Protein AF-A0A152A8V1-F1 (afdb_monomer)

Nearest PDB structures (foldseek):
  6ppu-assembly1_A  TM=5.803E-01  e=9.071E-04  Mycolicibacterium smegmatis
  6dkn-assembly2_B  TM=4.277E-01  e=5.602E-02  Arabidopsis thaliana
  6wxx-assembly2_C  TM=2.988E-01  e=3.520E-02  Treponema succinifaciens DSM 2489
  5btb-assembly2_A  TM=2.887E-01  e=3.520E-02  Eremothecium gossypii ATCC 10895
  7txj-assembly1_A-1  TM=3.340E-01  e=3.265E+00  Betalipothrixvirus pozzuoliense

Radius of gyration: 29.84 Å; Cα contacts (8 Å, |Δi|>4): 358; chains: 1; bounding box: 84×69×64 Å

InterPro domains:
  IPR011335 Restriction endonuclease type II-like [SSF52980] (81-222)
  IPR011604 PD-(D/E)XK endonuclease-like domain superfamily [G3DSA:3.90.320.10] (32-265)
  IPR038726 PD-(D/E)XK endonuclease-like domain, AddAB-type [PF12705] (94-248)

pLDDT: mean 84.77, std 17.17, range [31.23, 98.69]

Mean predicted aligned error: 11.31 Å

Foldseek 3Di:
DALVVLLVQCPQKDWDADPNFIWIDRHPDPATAGALVRLCVLDDDVVLVVVLVVQLVVQLVVCVVVDDPDDPDPVVSVVVSNVVSNCRSVVVVVVLVVLVVLLLLLLLLVLVVVDVDDDPDPRQDPVNVVPDDQLSVLSNVQSVVCVVVVQFPHWRDAQRKDADPPLRHIYGQHTWTAHPVRAIEGEDEAADPDDDLSQLLNSLLVQVRSCRSVVGHHPWYKYWYFYSPPHHIDMDINPDSVVSPVVSSVSVVVSVCVVVVVVVVDDDDPPVVVVVVVVVVPPPVPPDPPPDDDPVVVVVVVVVVVVPPPPDDDDDDDD

Organism: Tieghemostelium lacteum (NCBI:txid361077)

Solvent-accessible surface area (backbone atoms only — not comparable to full-atom values): 18475 Å² total; per-residue (Å²): 132,54,65,56,63,57,46,53,79,35,73,53,50,43,84,44,74,59,96,89,38,46,29,34,28,58,59,87,51,86,64,70,19,46,19,54,73,48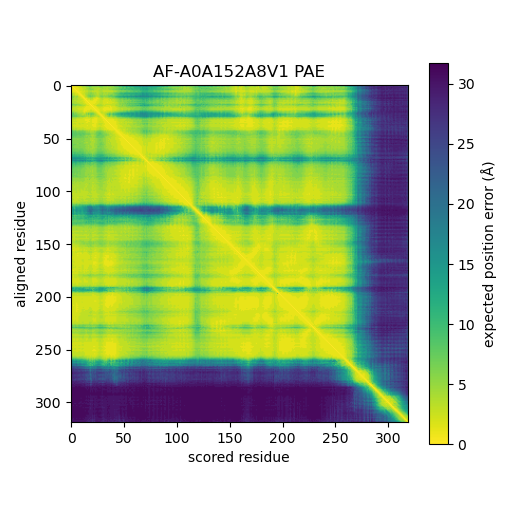,31,57,63,72,58,85,58,71,68,56,55,54,50,40,53,52,45,22,56,48,44,44,50,53,52,58,76,65,52,68,95,74,67,97,52,61,67,65,50,50,53,49,47,53,56,53,16,70,47,43,40,57,53,54,52,50,52,54,47,52,52,40,55,53,37,52,57,51,51,53,47,52,54,35,77,76,41,98,57,81,72,93,57,83,78,82,47,73,67,58,63,69,69,49,56,69,41,40,58,34,33,52,56,27,47,56,57,43,58,77,70,62,62,60,67,42,79,67,44,57,71,40,54,48,71,34,79,89,78,58,32,17,47,62,41,51,30,31,35,26,31,81,89,69,48,31,30,24,38,37,83,37,60,60,95,69,90,57,76,64,55,47,24,49,33,20,46,47,23,54,40,44,25,70,64,60,71,47,74,46,90,37,29,36,45,39,33,32,34,54,84,85,38,44,72,51,75,45,71,53,93,50,49,65,64,29,27,54,55,40,50,51,40,41,55,52,35,50,50,59,73,66,47,58,73,81,69,59,79,82,79,60,61,63,64,52,49,51,50,51,53,58,69,66,35,86,88,66,80,82,76,91,88,77,79,65,69,70,65,61,56,56,58,56,61,55,64,70,66,74,76,79,82,82,85,83,86,86,82,85,134

Sequence (319 aa):
MTIFDKFAKFQNVSRVYINGQRFYKIGDKEELYPSVTTVLQIIDKPQLNTWKRNQMLHEVKEQFLQRPKSIKNEDEWIDKVVKESIQKPQKVMQHAATIGTQAHSVIDQIIIDKTDEIPTLPALTEEELNKMEAPVKIIKNSFDVWLEGSGLEKVELRDTMFCSERYKFAGAIDTLGRKKDGSLVAIDWKTSSSVHTEYLLQVSAYAKAVEEISGEPVPEAWIVKFNKKEGGFDWKQVPNINESFDAFLSALNLWNFYSTKPIDRLVTIDFKGALEKFKMDQNPNNNSFFQSVDKESLDSLKAQKTKSTSSSSISSGKY

Secondary structure (DSSP, 8-state):
--HHHHHGGGTTEEEEEETTEEEEEETT---EEEBHHHHGGGS--HHHHHHHHHHHHHHHHHHHHT--S--S-HHHHHHHHHHHHHHHHHHHHHHHHHHHHHHHHHHHHHHHHTSSPPPSSPPPPHHHHHHS-HHHHHHHHHHHHHHHHS-EEEEEEEEEEEEETTTTEEEEEEEEEEETTS-EEEEEEE--SS--THHHHHHHHHHHHHHHHH-S---EEEEEEE-TTT--EEEEE-S-HHHHHHHHHHHHHHHHHHHT-GGGG-----HHHHHHHHHHHT-TT---S-S---THHHHHHHHHHTTSSS---------

Structure (mmCIF, N/CA/C/O backbone):
data_AF-A0A152A8V1-F1
#
_entry.id   AF-A0A152A8V1-F1
#
loop_
_atom_site.group_PDB
_atom_site.id
_atom_site.type_symbol
_atom_site.label_atom_id
_atom_site.label_alt_id
_atom_site.label_comp_id
_atom_site.label_asym_id
_atom_site.label_entity_id
_atom_site.label_seq_id
_atom_site.pdbx_PDB_ins_code
_atom_site.Cartn_x
_atom_site.Cartn_y
_atom_site.Cartn_z
_atom_site.occupancy
_atom_site.B_iso_or_equiv
_atom_site.auth_seq_id
_atom_site.auth_comp_id
_atom_site.auth_asym_id
_atom_site.auth_atom_id
_atom_site.pdbx_PDB_model_num
ATOM 1 N N . MET A 1 1 ? -9.388 -3.079 28.428 1.00 76.62 1 MET A N 1
ATOM 2 C CA . MET A 1 1 ? -8.682 -3.768 27.333 1.00 76.62 1 MET A CA 1
ATOM 3 C C . MET A 1 1 ? -8.377 -2.722 26.281 1.00 76.62 1 MET A C 1
ATOM 5 O O . MET A 1 1 ? -9.313 -2.097 25.791 1.00 76.62 1 MET A O 1
ATOM 9 N N . THR A 1 2 ? -7.098 -2.459 26.048 1.00 87.38 2 THR A N 1
ATOM 10 C CA . THR A 1 2 ? -6.609 -1.471 25.077 1.00 87.38 2 THR A CA 1
ATOM 11 C C . THR A 1 2 ? -6.848 -1.954 23.639 1.00 87.38 2 THR A C 1
ATOM 13 O O . THR A 1 2 ? -7.190 -3.121 23.425 1.00 87.38 2 THR A O 1
ATOM 16 N N . ILE A 1 3 ? -6.677 -1.082 22.638 1.00 88.62 3 ILE A N 1
ATOM 17 C CA . ILE A 1 3 ? -6.687 -1.504 21.225 1.00 88.62 3 ILE A CA 1
ATOM 18 C C . ILE A 1 3 ? -5.590 -2.544 20.979 1.00 88.62 3 ILE A C 1
ATOM 20 O O . ILE A 1 3 ? -5.858 -3.576 20.367 1.00 88.62 3 ILE A O 1
ATOM 24 N N . PHE A 1 4 ? -4.396 -2.316 21.526 1.00 85.81 4 PHE A N 1
ATOM 25 C CA . PHE A 1 4 ? -3.273 -3.244 21.437 1.00 85.81 4 PHE A CA 1
ATOM 26 C C . PHE A 1 4 ? -3.646 -4.655 21.925 1.00 85.81 4 PHE A C 1
ATOM 28 O O . PHE A 1 4 ? -3.449 -5.631 21.202 1.00 85.81 4 PHE A O 1
ATOM 35 N N . ASP A 1 5 ? -4.297 -4.768 23.089 1.00 87.50 5 ASP A N 1
ATOM 36 C CA . ASP A 1 5 ? -4.738 -6.059 23.639 1.00 87.50 5 ASP A CA 1
ATOM 37 C C . ASP A 1 5 ? -5.709 -6.799 22.700 1.00 87.50 5 ASP A C 1
ATOM 39 O O . ASP A 1 5 ? -5.665 -8.024 22.580 1.00 87.50 5 ASP A O 1
ATOM 43 N N . LYS A 1 6 ? -6.592 -6.067 22.005 1.00 90.25 6 LYS A N 1
ATOM 44 C CA . LYS A 1 6 ? -7.554 -6.653 21.053 1.00 90.25 6 LYS A CA 1
ATOM 45 C C . LYS A 1 6 ? -6.873 -7.166 19.784 1.00 90.25 6 LYS A C 1
ATOM 47 O O . LYS A 1 6 ? -7.364 -8.118 19.174 1.00 90.25 6 LYS A O 1
ATOM 52 N N . PHE A 1 7 ? -5.745 -6.566 19.408 1.00 91.25 7 PHE A N 1
ATOM 53 C CA . PHE A 1 7 ? -4.917 -7.002 18.284 1.00 91.25 7 PHE A CA 1
ATOM 54 C C . PHE A 1 7 ? -3.886 -8.070 18.666 1.00 91.25 7 PHE A C 1
ATOM 56 O O . PHE A 1 7 ? -3.416 -8.782 17.782 1.00 91.25 7 PHE A O 1
ATOM 63 N N . ALA A 1 8 ? -3.598 -8.276 19.955 1.00 85.31 8 ALA A N 1
ATOM 64 C CA . ALA A 1 8 ? -2.646 -9.289 20.418 1.00 85.31 8 ALA A CA 1
ATOM 65 C C . ALA A 1 8 ? -2.993 -10.714 19.942 1.00 85.31 8 ALA A C 1
ATOM 67 O O . ALA A 1 8 ? -2.100 -11.520 19.686 1.00 85.31 8 ALA A O 1
ATOM 68 N N . LYS A 1 9 ? -4.279 -11.019 19.705 1.00 83.56 9 LYS A N 1
ATOM 69 C CA . LYS A 1 9 ? -4.710 -12.301 19.109 1.00 83.56 9 LYS A CA 1
ATOM 70 C C . LYS A 1 9 ? -4.144 -12.557 17.705 1.00 83.56 9 LYS A C 1
ATOM 72 O O . LYS A 1 9 ? -4.145 -13.697 17.247 1.00 83.56 9 LYS A O 1
ATOM 77 N N . PHE A 1 10 ? -3.669 -11.516 17.022 1.00 86.44 10 PHE A N 1
ATOM 78 C CA . PHE A 1 10 ? -3.066 -11.606 15.697 1.00 86.44 10 PHE A CA 1
ATOM 79 C C . PHE A 1 10 ? -1.538 -11.739 15.718 1.00 86.44 10 PHE A C 1
ATOM 81 O O . PHE A 1 10 ? -0.929 -11.797 14.655 1.00 86.44 10 PHE A O 1
ATOM 88 N N . GLN A 1 11 ? -0.906 -11.872 16.890 1.00 77.38 11 GLN A N 1
ATOM 89 C CA . GLN A 1 11 ? 0.535 -12.153 16.983 1.00 77.38 11 GLN A CA 1
ATOM 90 C C . GLN A 1 11 ? 0.927 -13.482 16.314 1.00 77.38 11 GLN A C 1
ATOM 92 O O . GLN A 1 11 ? 2.027 -13.605 15.787 1.00 77.38 11 GLN A O 1
ATOM 97 N N . ASN A 1 12 ? 0.003 -14.449 16.255 1.00 84.69 12 ASN A N 1
ATOM 98 C CA . ASN A 1 12 ? 0.198 -15.739 15.580 1.00 84.69 12 ASN A CA 1
ATOM 99 C C . ASN A 1 12 ? -0.272 -15.731 14.114 1.00 84.69 12 ASN A C 1
ATOM 101 O O . ASN A 1 12 ? -0.538 -16.789 13.536 1.00 84.69 12 ASN A O 1
ATOM 105 N N . VAL A 1 13 ? -0.446 -14.555 13.511 1.00 89.69 13 VAL A N 1
ATOM 106 C CA . VAL A 1 13 ? -0.783 -14.446 12.092 1.00 89.69 13 VAL A CA 1
ATOM 107 C C . VAL A 1 13 ? 0.488 -14.507 11.256 1.00 89.69 13 VAL A C 1
ATOM 109 O O . VAL A 1 13 ? 1.439 -13.769 11.492 1.00 89.69 13 VAL A O 1
ATOM 112 N N . SER A 1 14 ? 0.487 -15.358 10.232 1.00 90.38 14 SER A N 1
ATOM 113 C CA . SER A 1 14 ? 1.593 -15.471 9.277 1.00 90.38 14 SER A CA 1
ATOM 114 C C . SER A 1 14 ? 1.168 -15.050 7.872 1.00 90.38 14 SER A C 1
ATOM 116 O O . SER A 1 14 ? 0.041 -15.307 7.441 1.00 90.38 14 SER A O 1
ATOM 118 N N . ARG A 1 15 ? 2.084 -14.394 7.145 1.00 93.25 15 ARG A N 1
ATOM 119 C CA . ARG A 1 15 ? 1.933 -14.079 5.715 1.00 93.25 15 ARG A CA 1
ATOM 120 C C . ARG A 1 15 ? 2.328 -15.312 4.894 1.00 93.25 15 ARG A C 1
ATOM 122 O O . ARG A 1 15 ? 3.430 -15.826 5.057 1.00 93.25 15 ARG A O 1
ATOM 129 N N . VAL A 1 16 ? 1.462 -15.746 3.982 1.00 93.62 16 VAL A N 1
ATOM 130 C CA . VAL A 1 16 ? 1.680 -16.897 3.089 1.00 93.62 16 VAL A CA 1
ATOM 131 C C . VAL A 1 16 ? 1.514 -16.451 1.637 1.00 93.62 16 VAL A C 1
ATOM 133 O O . VAL A 1 16 ? 0.639 -15.640 1.332 1.00 93.62 16 VAL A O 1
ATOM 136 N N . TYR A 1 17 ? 2.344 -16.970 0.729 1.00 93.19 17 TYR A N 1
ATOM 137 C CA . TYR A 1 17 ? 2.255 -16.673 -0.702 1.00 93.19 17 TYR A CA 1
ATOM 138 C C . TYR A 1 17 ? 1.845 -17.916 -1.489 1.00 93.19 17 TYR A C 1
ATOM 140 O O . TYR A 1 17 ? 2.516 -18.941 -1.424 1.00 93.19 17 TYR A O 1
ATOM 148 N N . ILE A 1 18 ? 0.763 -17.810 -2.259 1.00 89.19 18 ILE A N 1
ATOM 149 C CA . ILE A 1 18 ? 0.250 -18.884 -3.119 1.00 89.19 18 ILE A CA 1
ATOM 150 C C . ILE A 1 18 ? 0.120 -18.318 -4.526 1.00 89.19 18 ILE A C 1
ATOM 152 O O . ILE A 1 18 ? -0.576 -17.328 -4.729 1.00 89.19 18 ILE A O 1
ATOM 156 N N . ASN A 1 19 ? 0.817 -18.912 -5.499 1.00 87.56 19 ASN A N 1
ATOM 157 C CA . ASN A 1 19 ? 0.818 -18.459 -6.898 1.00 87.56 19 ASN A CA 1
ATOM 158 C C . ASN A 1 19 ? 1.122 -16.952 -7.063 1.00 87.56 19 ASN A C 1
ATOM 160 O O . ASN A 1 19 ? 0.531 -16.274 -7.898 1.00 87.56 19 ASN A O 1
ATOM 164 N N . GLY A 1 20 ? 2.020 -16.409 -6.234 1.00 86.25 20 GLY A N 1
ATOM 165 C CA . GLY A 1 20 ? 2.389 -14.986 -6.250 1.00 86.25 20 GLY A CA 1
ATOM 166 C C . GLY A 1 20 ? 1.384 -14.038 -5.580 1.00 86.25 20 GLY A C 1
ATOM 167 O O . GLY A 1 20 ? 1.644 -12.840 -5.507 1.00 86.25 20 GLY A O 1
ATOM 168 N N . GLN A 1 21 ? 0.271 -14.550 -5.052 1.00 91.50 21 GLN A N 1
ATOM 169 C CA . GLN A 1 21 ? -0.714 -13.787 -4.286 1.00 91.50 21 GLN A CA 1
ATOM 170 C C . GLN A 1 21 ? -0.469 -13.923 -2.784 1.00 91.50 21 GLN A C 1
ATOM 172 O O . GLN A 1 21 ? -0.039 -14.974 -2.310 1.00 91.50 21 GLN A O 1
ATOM 177 N N . ARG A 1 22 ? -0.749 -12.855 -2.030 1.00 95.12 22 ARG A N 1
ATOM 178 C CA . ARG A 1 22 ? -0.497 -12.789 -0.588 1.00 95.12 22 ARG A CA 1
ATOM 179 C C . ARG A 1 22 ? -1.767 -13.061 0.209 1.00 95.12 22 ARG A C 1
ATOM 181 O O . ARG A 1 22 ? -2.756 -12.336 0.071 1.00 95.12 22 ARG A O 1
ATOM 188 N N . PHE A 1 23 ? -1.659 -14.025 1.110 1.00 96.19 23 PHE A N 1
ATOM 189 C CA . PHE A 1 23 ? -2.668 -14.451 2.068 1.00 96.19 23 PHE A CA 1
ATOM 190 C C . PHE A 1 23 ? -2.141 -14.339 3.497 1.00 96.19 23 PHE A C 1
ATOM 192 O O . PHE A 1 23 ? -0.936 -14.211 3.724 1.00 96.19 23 PHE A O 1
ATOM 199 N N . TYR A 1 24 ? -3.056 -14.410 4.454 1.00 95.56 24 TYR A N 1
ATOM 200 C CA . TYR A 1 24 ? -2.755 -14.490 5.874 1.00 95.56 24 TYR A CA 1
ATOM 201 C C . TYR A 1 24 ? -3.426 -15.726 6.472 1.00 95.56 24 TYR A C 1
ATOM 203 O O . TYR A 1 24 ? -4.542 -16.081 6.083 1.00 95.56 24 TYR A O 1
ATOM 211 N N . LYS A 1 25 ? -2.734 -16.367 7.414 1.00 93.06 25 LYS A N 1
ATOM 212 C CA . LYS A 1 25 ? -3.199 -17.544 8.155 1.00 93.06 25 LYS A CA 1
ATOM 213 C C . LYS A 1 25 ? -3.135 -17.250 9.652 1.00 93.06 25 LYS A C 1
ATOM 215 O O . LYS A 1 25 ? -2.110 -16.760 10.123 1.00 93.06 25 LYS A O 1
ATOM 220 N N . ILE A 1 26 ? -4.207 -17.543 10.391 1.00 89.75 26 ILE A N 1
ATOM 221 C CA . ILE A 1 26 ? -4.278 -17.337 11.848 1.00 89.75 26 ILE A CA 1
ATOM 222 C C . ILE A 1 26 ? -3.902 -18.641 12.562 1.00 89.75 26 ILE A C 1
ATOM 224 O O . ILE A 1 26 ? -4.708 -19.575 12.599 1.00 89.75 26 ILE A O 1
ATOM 228 N N . GLY A 1 27 ? -2.705 -18.703 13.153 1.00 85.38 27 GLY A N 1
ATOM 229 C CA . GLY A 1 27 ? -2.199 -19.907 13.816 1.00 85.38 27 GLY A CA 1
ATOM 230 C C . GLY A 1 27 ? -2.262 -21.134 12.899 1.00 85.38 27 GLY A C 1
ATOM 231 O O . GLY A 1 27 ? -1.886 -21.075 11.726 1.00 85.38 27 GLY A O 1
ATOM 232 N N . ASP A 1 28 ? -2.802 -22.236 13.417 1.00 82.75 28 ASP A N 1
ATOM 233 C CA . ASP A 1 28 ? -2.895 -23.499 12.678 1.00 82.75 28 ASP A CA 1
ATOM 234 C C . ASP A 1 28 ? -4.155 -23.640 11.812 1.00 82.75 28 ASP A C 1
ATOM 236 O O . ASP A 1 28 ? -4.258 -24.607 11.057 1.00 82.75 28 ASP A O 1
ATOM 240 N N . LYS A 1 29 ? -5.086 -22.673 11.845 1.00 84.44 29 LYS A N 1
ATOM 241 C CA . LYS A 1 29 ? -6.336 -22.731 11.064 1.00 84.44 29 LYS A CA 1
ATOM 242 C C . LYS A 1 29 ? -6.044 -22.845 9.568 1.00 84.44 29 LYS A C 1
ATOM 244 O O . LYS A 1 29 ? -5.298 -22.035 9.036 1.00 84.44 29 LYS A O 1
ATOM 249 N N . GLU A 1 30 ? -6.677 -23.786 8.873 1.00 85.31 30 GLU A N 1
ATOM 250 C CA . GLU A 1 30 ? -6.493 -23.961 7.420 1.00 85.31 30 GLU A CA 1
ATOM 251 C C . GLU A 1 30 ? -7.026 -22.790 6.583 1.00 85.31 30 GLU A C 1
ATOM 253 O O . GLU A 1 30 ? -6.612 -22.604 5.441 1.00 85.31 30 GLU A O 1
ATOM 258 N N . GLU A 1 31 ? -7.934 -21.992 7.145 1.00 91.12 31 GLU A N 1
ATOM 259 C CA . GLU A 1 31 ? -8.545 -20.861 6.454 1.00 91.12 31 GLU A CA 1
ATOM 260 C C . GLU A 1 31 ? -7.511 -19.784 6.095 1.00 91.12 31 GLU A C 1
ATOM 262 O O . GLU A 1 31 ? -6.742 -19.313 6.938 1.00 91.12 31 GLU A O 1
ATOM 267 N N . LEU A 1 32 ? -7.539 -19.366 4.829 1.00 94.06 32 LEU A N 1
ATOM 268 C CA . LEU A 1 32 ? -6.668 -18.336 4.282 1.00 94.06 32 LEU A CA 1
ATOM 269 C C . LEU A 1 32 ? -7.463 -17.078 3.964 1.00 94.06 32 LEU A C 1
ATOM 271 O O . LEU A 1 32 ? -8.483 -17.121 3.279 1.00 94.06 32 LEU A O 1
ATOM 275 N N . TYR A 1 33 ? -6.933 -15.944 4.406 1.00 96.69 33 TYR A N 1
ATOM 276 C CA . TYR A 1 33 ? -7.535 -14.636 4.201 1.00 96.69 33 TYR A CA 1
ATOM 277 C C . TYR A 1 33 ? -6.746 -13.892 3.119 1.00 96.69 33 TYR A C 1
ATOM 279 O O . TYR A 1 33 ? -5.550 -13.646 3.315 1.00 96.69 33 TYR A O 1
ATOM 287 N N . PRO A 1 34 ? -7.347 -13.533 1.969 1.00 97.69 34 PRO A N 1
ATOM 288 C CA . PRO A 1 34 ? -6.646 -12.765 0.951 1.00 97.69 34 PRO A CA 1
ATOM 289 C C . PRO A 1 34 ? -6.263 -11.393 1.502 1.00 97.69 34 PRO A C 1
ATOM 291 O O . PRO A 1 34 ? -7.035 -10.740 2.208 1.00 97.69 34 PRO A O 1
ATOM 294 N N . SER A 1 35 ? -5.056 -10.940 1.173 1.00 97.94 35 SER A N 1
ATOM 295 C CA . SER A 1 35 ? -4.630 -9.599 1.565 1.00 97.94 35 SER A CA 1
ATOM 296 C C . SER A 1 35 ? -5.427 -8.522 0.826 1.00 97.94 35 SER A C 1
ATOM 298 O O . SER A 1 35 ? -5.706 -8.684 -0.363 1.00 97.94 35 SER A O 1
ATOM 300 N N . VAL A 1 36 ? -5.691 -7.379 1.468 1.00 98.19 36 VAL A N 1
ATOM 301 C CA . VAL A 1 36 ? -6.309 -6.197 0.828 1.00 98.19 36 VAL A CA 1
ATOM 302 C C . VAL A 1 36 ? -5.621 -5.865 -0.499 1.00 98.19 36 VAL A C 1
ATOM 304 O O . VAL A 1 36 ? -6.262 -5.718 -1.534 1.00 98.19 36 VAL A O 1
ATOM 307 N N . THR A 1 37 ? -4.290 -5.852 -0.513 1.00 95.19 37 THR A N 1
ATOM 308 C CA . THR A 1 37 ? -3.506 -5.596 -1.729 1.00 95.19 37 THR A CA 1
ATOM 309 C C . THR A 1 37 ? -3.665 -6.663 -2.811 1.00 95.19 37 THR A C 1
ATOM 311 O O . THR A 1 37 ? -3.550 -6.332 -3.982 1.00 95.19 37 THR A O 1
ATOM 314 N N . THR A 1 38 ? -3.884 -7.934 -2.447 1.00 96.31 38 THR A N 1
ATOM 315 C CA . THR A 1 38 ? -4.126 -9.020 -3.418 1.00 96.31 38 THR A CA 1
ATOM 316 C C . THR A 1 38 ? -5.502 -8.875 -4.044 1.00 96.31 38 THR A C 1
ATOM 318 O O . THR A 1 38 ? -5.628 -8.985 -5.258 1.00 96.31 38 THR A O 1
ATOM 321 N N . VAL A 1 39 ? -6.512 -8.555 -3.237 1.00 97.88 39 VAL A N 1
ATOM 322 C CA . VAL A 1 39 ? -7.868 -8.275 -3.719 1.00 97.88 39 VAL A CA 1
ATOM 323 C C . VAL A 1 39 ? -7.849 -7.141 -4.742 1.00 97.88 39 VAL A C 1
ATOM 325 O O . VAL A 1 39 ? -8.362 -7.290 -5.846 1.00 97.88 39 VAL A O 1
ATOM 328 N N . LEU A 1 40 ? -7.178 -6.033 -4.417 1.00 96.88 40 LEU A N 1
ATOM 329 C CA . LEU A 1 40 ? -7.117 -4.847 -5.274 1.00 96.88 40 LEU A CA 1
ATOM 330 C C . LEU A 1 40 ? -6.359 -5.062 -6.598 1.00 96.88 40 LEU A C 1
ATOM 332 O O . LEU A 1 40 ? -6.460 -4.220 -7.486 1.00 96.88 40 LEU A O 1
ATOM 336 N N . GLN A 1 41 ? -5.642 -6.178 -6.783 1.00 93.62 41 GLN A N 1
ATOM 337 C CA . GLN A 1 41 ? -5.036 -6.523 -8.080 1.00 93.62 41 GLN A CA 1
ATOM 338 C C . GLN A 1 41 ? -6.072 -6.883 -9.152 1.00 93.62 41 GLN A C 1
ATOM 340 O O . GLN A 1 41 ? -5.714 -6.932 -10.325 1.00 93.62 41 GLN A O 1
ATOM 345 N N . ILE A 1 42 ? -7.337 -7.118 -8.776 1.00 94.44 42 ILE A N 1
ATOM 346 C CA . ILE A 1 42 ? -8.424 -7.337 -9.740 1.00 94.44 42 ILE A CA 1
ATOM 347 C C . ILE A 1 42 ? -8.765 -6.068 -10.540 1.00 94.44 42 ILE A C 1
ATOM 349 O O . ILE A 1 42 ? -9.372 -6.155 -11.605 1.00 94.44 42 ILE A O 1
ATOM 353 N N . ILE A 1 43 ? -8.386 -4.889 -10.033 1.00 93.81 43 ILE A N 1
ATOM 354 C CA . ILE A 1 43 ? -8.625 -3.600 -10.684 1.00 93.81 43 ILE A CA 1
ATOM 355 C C . ILE A 1 43 ? -7.539 -3.375 -11.741 1.00 93.81 43 ILE A C 1
ATOM 357 O O . ILE A 1 43 ? -6.346 -3.351 -11.426 1.00 93.81 43 ILE A O 1
ATOM 361 N N . ASP A 1 44 ? -7.953 -3.208 -13.000 1.00 90.00 44 ASP A N 1
ATOM 362 C CA . ASP A 1 44 ? -7.022 -2.988 -14.108 1.00 90.00 44 ASP A CA 1
ATOM 363 C C . ASP A 1 44 ? -6.312 -1.627 -14.010 1.00 90.00 44 ASP A C 1
ATOM 365 O O . ASP A 1 44 ? -6.877 -0.620 -13.580 1.00 90.00 44 ASP A O 1
ATOM 369 N N . LYS A 1 45 ? -5.052 -1.600 -14.453 1.00 88.06 45 LYS A N 1
ATOM 370 C CA . LYS A 1 45 ? -4.169 -0.425 -14.431 1.00 88.06 45 LYS A CA 1
ATOM 371 C C . LYS A 1 4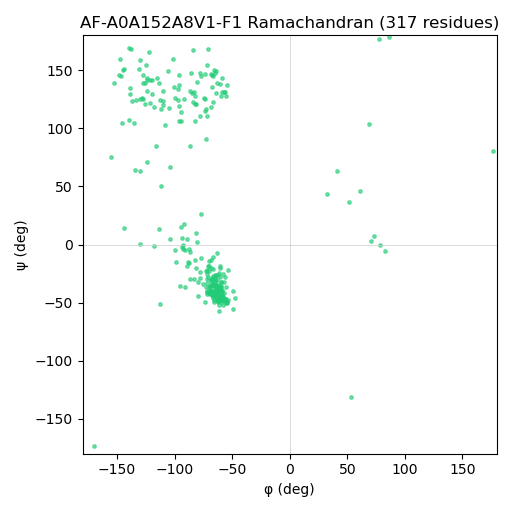5 ? -3.649 -0.139 -15.838 1.00 88.06 45 LYS A C 1
ATOM 373 O O . LYS A 1 45 ? -2.454 -0.325 -16.102 1.00 88.06 45 LYS A O 1
ATOM 378 N N . PRO A 1 46 ? -4.498 0.348 -16.758 1.00 88.06 46 PRO A N 1
ATOM 379 C CA . PRO A 1 46 ? -4.120 0.526 -18.158 1.00 88.06 46 PRO A CA 1
ATOM 380 C C . PRO A 1 46 ? -2.937 1.490 -18.329 1.00 88.06 46 PRO A C 1
ATOM 382 O O . PRO A 1 46 ? -2.083 1.272 -19.193 1.00 88.06 46 PRO A O 1
ATOM 385 N N . GLN A 1 47 ? -2.803 2.508 -17.466 1.00 85.94 47 GLN A N 1
ATOM 386 C CA . GLN A 1 47 ? -1.667 3.436 -17.531 1.00 85.94 47 GLN A CA 1
ATOM 387 C C . GLN A 1 47 ? -0.329 2.741 -17.238 1.00 85.94 47 GLN A C 1
ATOM 389 O O . GLN A 1 47 ? 0.697 3.109 -17.813 1.00 85.94 47 GLN A O 1
ATOM 394 N N . LEU A 1 48 ? -0.325 1.708 -16.386 1.00 87.38 48 LEU A N 1
ATOM 395 C CA . LEU A 1 48 ? 0.882 0.945 -16.075 1.00 87.38 48 LEU A CA 1
ATOM 396 C C . LEU A 1 48 ? 1.363 0.147 -17.293 1.00 87.38 48 LEU A C 1
ATOM 398 O O . LEU A 1 48 ? 2.568 0.030 -17.505 1.00 87.38 48 LEU A O 1
ATOM 402 N N . ASN A 1 49 ? 0.447 -0.352 -18.127 1.00 90.50 49 ASN A N 1
ATOM 403 C CA . ASN A 1 49 ? 0.797 -1.059 -19.362 1.00 90.50 49 ASN A CA 1
ATOM 404 C C . ASN A 1 49 ? 1.479 -0.121 -20.367 1.00 90.50 49 ASN A C 1
ATOM 406 O O . ASN A 1 49 ? 2.515 -0.470 -20.938 1.00 90.50 49 ASN A O 1
ATOM 410 N N . THR A 1 50 ? 0.954 1.097 -20.520 1.00 92.25 50 THR A N 1
ATOM 411 C CA . THR A 1 50 ? 1.588 2.147 -21.330 1.00 92.25 50 THR A CA 1
ATOM 412 C C . THR A 1 50 ? 2.971 2.504 -20.790 1.00 92.25 50 THR A C 1
ATOM 414 O O . THR A 1 50 ? 3.936 2.554 -21.552 1.00 92.25 50 THR A O 1
ATOM 417 N N . TRP A 1 51 ? 3.104 2.686 -19.473 1.00 93.56 51 TRP A N 1
ATOM 418 C CA . TRP A 1 51 ? 4.396 2.966 -18.848 1.00 93.56 51 TRP A CA 1
ATOM 419 C C . TRP A 1 51 ? 5.410 1.837 -19.082 1.00 93.56 51 TRP A C 1
ATOM 421 O O . TRP A 1 51 ? 6.524 2.116 -19.521 1.00 93.56 51 TRP A O 1
ATOM 431 N N . LYS A 1 52 ? 5.024 0.567 -18.877 1.00 94.75 52 LYS A N 1
ATOM 432 C CA . LYS A 1 52 ? 5.892 -0.599 -19.128 1.00 94.75 52 LYS A CA 1
ATOM 433 C C . LYS A 1 52 ? 6.397 -0.611 -20.569 1.00 94.75 52 LYS A C 1
ATOM 435 O O . LYS A 1 52 ? 7.597 -0.747 -20.787 1.00 94.75 52 LYS A O 1
ATOM 440 N N . ARG A 1 53 ? 5.506 -0.392 -21.542 1.00 95.31 53 ARG A N 1
ATOM 441 C CA . ARG A 1 53 ? 5.872 -0.314 -22.964 1.00 95.31 53 ARG A CA 1
ATOM 442 C C . ARG A 1 53 ? 6.877 0.806 -23.229 1.00 95.31 53 ARG A C 1
ATOM 444 O O . ARG A 1 53 ? 7.881 0.573 -23.893 1.00 95.31 53 ARG A O 1
ATOM 451 N N . ASN A 1 54 ? 6.648 1.995 -22.674 1.00 96.00 54 ASN A N 1
ATOM 452 C CA . ASN A 1 54 ? 7.559 3.127 -22.845 1.00 96.00 54 ASN A CA 1
ATOM 453 C C . ASN A 1 54 ? 8.941 2.852 -22.234 1.00 96.00 54 ASN A C 1
ATOM 455 O O . ASN A 1 54 ? 9.947 3.188 -22.848 1.00 96.00 54 ASN A O 1
ATOM 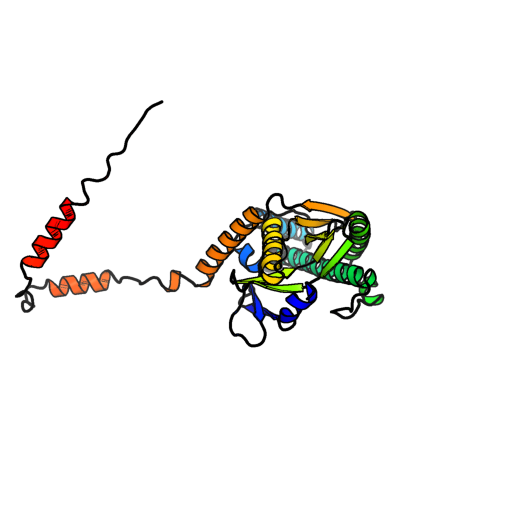459 N N . GLN A 1 55 ? 9.005 2.202 -21.066 1.00 96.81 55 GLN A N 1
ATOM 460 C CA . GLN A 1 55 ? 10.274 1.792 -20.453 1.00 96.81 55 GLN A CA 1
ATOM 461 C C . GLN A 1 55 ? 11.033 0.774 -21.317 1.00 96.81 55 GLN A C 1
ATOM 463 O O . GLN A 1 55 ? 12.245 0.897 -21.469 1.00 96.81 55 GLN A O 1
ATOM 468 N N . MET A 1 56 ? 10.332 -0.194 -21.921 1.00 97.56 56 MET A N 1
ATOM 469 C CA . MET A 1 56 ? 10.943 -1.161 -22.844 1.00 97.56 56 MET A CA 1
ATOM 470 C C . MET A 1 56 ? 11.522 -0.467 -24.081 1.00 97.56 56 MET A C 1
ATOM 472 O O . MET A 1 56 ? 12.673 -0.698 -24.431 1.00 97.56 56 MET A O 1
ATOM 476 N N . LEU A 1 57 ? 10.745 0.410 -24.727 1.00 97.38 57 LEU A N 1
ATOM 477 C CA . LEU A 1 57 ? 11.184 1.132 -25.927 1.00 97.38 57 LEU A CA 1
ATOM 478 C C . LEU A 1 57 ? 12.350 2.082 -25.635 1.00 97.38 57 LEU A C 1
ATOM 480 O O . LEU A 1 57 ? 13.248 2.230 -26.461 1.00 97.38 57 LEU A O 1
ATOM 484 N N . HIS A 1 58 ? 12.349 2.706 -24.457 1.00 97.12 58 HIS A N 1
ATOM 485 C CA . HIS A 1 58 ? 13.463 3.528 -24.004 1.00 97.12 58 HIS A CA 1
ATOM 486 C C . HIS A 1 58 ? 14.740 2.697 -23.841 1.00 97.12 58 HIS A C 1
ATOM 488 O O . HIS A 1 58 ? 15.787 3.113 -24.318 1.00 97.12 58 HIS A O 1
ATOM 494 N N . GLU A 1 59 ? 14.667 1.517 -23.220 1.00 97.38 59 GLU A N 1
ATOM 495 C CA . GLU A 1 59 ? 15.829 0.629 -23.078 1.00 97.38 59 GLU A CA 1
ATOM 496 C C . GLU A 1 59 ? 16.381 0.189 -24.441 1.00 97.38 59 GLU A C 1
ATOM 498 O O . GLU A 1 59 ? 17.585 0.289 -24.663 1.00 97.38 59 GLU A O 1
ATOM 503 N N . VAL A 1 60 ? 15.508 -0.196 -25.383 1.00 97.50 60 VAL A N 1
ATOM 504 C CA . VAL A 1 60 ? 15.920 -0.520 -26.761 1.00 97.50 60 VAL A CA 1
ATOM 505 C C . VAL A 1 60 ? 16.670 0.653 -27.391 1.00 97.50 60 VAL A C 1
ATOM 507 O O . VAL A 1 60 ? 17.745 0.467 -27.960 1.00 97.50 60 VAL A O 1
ATOM 510 N N . LYS A 1 61 ? 16.121 1.869 -27.279 1.00 97.44 61 LYS A N 1
ATOM 511 C CA . LYS A 1 61 ? 16.748 3.080 -27.818 1.00 97.44 61 LYS A CA 1
ATOM 512 C C . LYS A 1 61 ? 18.125 3.323 -27.198 1.00 97.44 61 LYS A C 1
ATOM 514 O O . LYS A 1 61 ? 19.072 3.567 -27.940 1.00 97.44 61 LYS A O 1
ATOM 519 N N . GLU A 1 62 ? 18.247 3.245 -25.876 1.00 97.00 62 GLU A N 1
ATOM 520 C CA . GLU A 1 62 ? 19.516 3.471 -25.174 1.00 97.00 62 GLU A CA 1
ATOM 521 C C . GLU A 1 62 ? 20.584 2.455 -25.587 1.00 97.00 62 GLU A C 1
ATOM 523 O O . GLU A 1 62 ? 21.704 2.841 -25.925 1.00 97.00 62 GLU A O 1
ATOM 528 N N . GLN A 1 63 ? 20.237 1.168 -25.649 1.00 96.12 63 GLN A N 1
ATOM 529 C CA . GLN A 1 63 ? 21.181 0.138 -26.084 1.00 96.12 63 GLN A CA 1
ATOM 530 C C . GLN A 1 63 ? 21.568 0.284 -27.561 1.00 96.12 63 GLN A C 1
ATOM 532 O O . GLN A 1 63 ? 22.719 0.039 -27.923 1.00 96.12 63 GLN A O 1
ATOM 537 N N . PHE A 1 64 ? 20.644 0.735 -28.414 1.00 94.56 64 PHE A N 1
ATOM 538 C CA . PHE A 1 64 ? 20.942 1.025 -29.815 1.00 94.56 64 PHE A CA 1
ATOM 539 C C . PHE A 1 64 ? 21.886 2.224 -29.976 1.00 94.56 64 PHE A C 1
ATOM 541 O O . PHE A 1 64 ? 22.812 2.173 -30.781 1.00 94.56 64 PHE A O 1
ATOM 548 N N . LEU A 1 65 ? 21.705 3.290 -29.191 1.00 95.44 65 LEU A N 1
ATOM 549 C CA . LEU A 1 65 ? 22.623 4.436 -29.188 1.00 95.44 65 LEU A CA 1
ATOM 550 C C . LEU A 1 65 ? 24.026 4.056 -28.689 1.00 95.44 65 LEU A C 1
ATOM 552 O O . LEU A 1 65 ? 25.014 4.640 -29.129 1.00 95.44 65 LEU A O 1
ATOM 556 N N . GLN A 1 66 ? 24.119 3.057 -27.810 1.00 93.62 66 GLN A N 1
ATOM 557 C CA . GLN A 1 66 ? 25.373 2.520 -27.269 1.00 93.62 66 GLN A CA 1
ATOM 558 C C . GLN A 1 66 ? 25.892 1.300 -28.052 1.00 93.62 66 GLN A C 1
ATOM 560 O O . GLN A 1 66 ? 26.764 0.568 -27.574 1.00 93.62 66 GLN A O 1
ATOM 565 N N . ARG A 1 67 ? 25.364 1.062 -29.258 1.00 93.81 67 ARG A N 1
ATOM 566 C CA . ARG A 1 67 ? 25.696 -0.104 -30.079 1.00 93.81 67 ARG A CA 1
ATOM 567 C C . ARG A 1 67 ? 27.209 -0.179 -30.364 1.00 93.81 67 ARG A C 1
ATOM 569 O O . ARG A 1 67 ? 27.797 0.807 -30.819 1.00 93.81 67 ARG A O 1
ATOM 576 N N . PRO A 1 68 ? 27.857 -1.346 -30.166 1.00 91.25 68 PRO A N 1
ATOM 577 C CA . PRO A 1 68 ? 29.258 -1.534 -30.531 1.00 91.25 68 PRO A CA 1
ATOM 578 C C . PRO A 1 68 ? 29.504 -1.285 -32.024 1.00 91.25 68 PRO A C 1
ATOM 580 O O . PRO A 1 68 ? 28.706 -1.685 -32.870 1.00 91.25 68 PRO A O 1
ATOM 583 N N . LYS A 1 69 ? 30.658 -0.694 -32.363 1.00 90.31 69 LYS A N 1
ATOM 584 C CA . LYS A 1 69 ? 31.049 -0.431 -33.763 1.00 90.31 69 LYS A CA 1
ATOM 585 C C . LYS A 1 69 ? 31.199 -1.702 -34.608 1.00 90.31 69 LYS A C 1
ATOM 587 O O . LYS A 1 69 ? 31.070 -1.638 -35.823 1.00 90.31 69 LYS A O 1
ATOM 592 N N . SER A 1 70 ? 31.508 -2.832 -33.972 1.00 92.56 70 SER A N 1
ATOM 593 C CA . SER A 1 70 ? 31.611 -4.142 -34.612 1.00 92.56 70 SER A CA 1
ATOM 594 C C . SER A 1 70 ? 30.857 -5.166 -33.772 1.00 92.56 70 SER A C 1
ATOM 596 O O . SER A 1 70 ? 31.118 -5.306 -32.576 1.00 92.56 70 SER A O 1
ATOM 598 N N . ILE A 1 71 ? 29.910 -5.857 -34.400 1.00 92.69 71 ILE A N 1
ATOM 599 C CA . ILE A 1 71 ? 29.118 -6.931 -33.804 1.00 92.69 71 ILE A CA 1
ATOM 600 C C . ILE A 1 71 ? 29.360 -8.176 -34.649 1.00 92.69 71 ILE A C 1
ATOM 602 O O . ILE A 1 71 ? 29.135 -8.158 -35.855 1.00 92.69 71 ILE A O 1
ATOM 606 N N . LYS A 1 72 ? 29.848 -9.249 -34.015 1.00 90.69 72 LYS A N 1
ATOM 607 C CA . LYS A 1 72 ? 30.153 -10.513 -34.705 1.00 90.69 72 LYS A CA 1
ATOM 608 C C . LYS A 1 72 ? 28.896 -11.242 -35.180 1.00 90.69 72 LYS A C 1
ATOM 610 O O . LYS A 1 72 ? 28.929 -11.862 -36.234 1.00 90.69 72 LYS A O 1
ATOM 615 N N . ASN A 1 73 ? 27.833 -11.185 -34.382 1.00 94.12 73 ASN A N 1
ATOM 616 C CA . ASN A 1 73 ? 26.553 -11.831 -34.643 1.00 94.12 73 ASN A CA 1
ATOM 617 C C . ASN A 1 73 ? 25.432 -10.836 -34.325 1.00 94.12 73 ASN A C 1
ATOM 619 O O . ASN A 1 73 ? 25.194 -10.519 -33.158 1.00 94.12 73 ASN A O 1
ATOM 623 N N . GLU A 1 74 ? 24.827 -10.269 -35.367 1.00 93.75 74 GLU A N 1
ATOM 624 C CA . GLU A 1 74 ? 23.836 -9.202 -35.220 1.00 93.75 74 GLU A CA 1
ATOM 625 C C . GLU A 1 74 ? 22.530 -9.711 -34.608 1.00 93.75 74 GLU A C 1
ATOM 627 O O . GLU A 1 74 ? 22.015 -9.070 -33.693 1.00 93.75 74 GLU A O 1
ATOM 632 N N . ASP A 1 75 ? 22.062 -10.888 -35.021 1.00 95.38 75 ASP A N 1
ATOM 633 C CA . ASP A 1 75 ? 20.817 -11.476 -34.521 1.00 95.38 75 ASP A CA 1
ATOM 634 C C . ASP A 1 75 ? 20.902 -11.769 -33.018 1.00 95.38 75 ASP A C 1
ATOM 636 O O . ASP A 1 75 ? 20.037 -11.364 -32.245 1.00 95.38 75 ASP A O 1
ATOM 640 N N . GLU A 1 76 ? 22.004 -12.374 -32.568 1.00 95.06 76 GLU A N 1
ATOM 641 C CA . GLU A 1 76 ? 22.225 -12.665 -31.146 1.00 95.06 76 GLU A CA 1
ATOM 642 C C . GLU A 1 76 ? 22.319 -11.385 -30.299 1.00 95.06 76 GLU A C 1
ATOM 644 O O . GLU A 1 76 ? 21.847 -11.338 -29.157 1.00 95.06 76 GLU A O 1
ATOM 649 N N . TRP A 1 77 ? 22.903 -10.318 -30.855 1.00 95.69 77 TRP A N 1
ATOM 650 C CA . TRP A 1 77 ? 22.929 -9.021 -30.186 1.00 95.69 77 TRP A CA 1
ATOM 651 C C . TRP A 1 77 ? 21.522 -8.417 -30.081 1.00 95.69 77 TRP A C 1
ATOM 653 O O . TRP A 1 77 ? 21.153 -7.946 -29.004 1.00 95.69 77 TRP A O 1
ATOM 663 N N . ILE A 1 78 ? 20.717 -8.476 -31.147 1.00 95.50 78 ILE A N 1
ATOM 664 C CA . ILE A 1 78 ? 19.325 -7.998 -31.146 1.00 95.50 78 ILE A CA 1
ATOM 665 C C . ILE A 1 78 ? 18.488 -8.777 -30.124 1.00 95.50 78 ILE A C 1
ATOM 667 O O . ILE A 1 78 ? 17.811 -8.161 -29.297 1.00 95.50 78 ILE A O 1
ATOM 671 N N . ASP A 1 79 ? 18.575 -10.108 -30.117 1.00 96.56 79 ASP A N 1
ATOM 672 C CA . ASP A 1 79 ? 17.845 -10.964 -29.176 1.00 96.56 79 ASP A CA 1
ATOM 673 C C . ASP A 1 79 ? 18.186 -10.628 -27.720 1.00 96.56 79 ASP A C 1
ATOM 675 O O . ASP A 1 79 ? 17.303 -10.558 -26.855 1.00 96.56 79 ASP A O 1
ATOM 679 N N . LYS A 1 80 ? 19.466 -10.351 -27.441 1.00 96.00 80 LYS A N 1
ATOM 680 C CA . LYS A 1 80 ? 19.910 -9.885 -26.125 1.00 96.00 80 LYS A CA 1
ATOM 681 C C . LYS A 1 80 ? 19.271 -8.543 -25.756 1.00 96.00 80 LYS A C 1
ATOM 683 O O . LYS A 1 80 ? 18.709 -8.438 -24.663 1.00 96.00 80 LYS A O 1
ATOM 688 N N . VAL A 1 81 ? 19.313 -7.551 -26.650 1.00 96.69 81 VAL A N 1
ATOM 689 C CA . VAL A 1 81 ? 18.710 -6.223 -26.422 1.00 96.69 81 VAL A CA 1
ATOM 690 C C . VAL A 1 81 ? 17.216 -6.360 -26.122 1.00 96.69 81 VAL A C 1
ATOM 692 O O . VAL A 1 81 ? 16.721 -5.785 -25.150 1.00 96.69 81 VAL A O 1
ATOM 695 N N . VAL A 1 82 ? 16.488 -7.160 -26.908 1.00 96.94 82 VAL A N 1
ATOM 696 C CA . VAL A 1 82 ? 15.048 -7.395 -26.720 1.00 96.94 82 VAL A CA 1
ATOM 697 C C . VAL A 1 82 ? 14.773 -8.047 -25.366 1.00 96.94 82 VAL A C 1
ATOM 699 O O . VAL A 1 82 ? 13.926 -7.565 -24.607 1.00 96.94 82 VAL A O 1
ATOM 702 N N . LYS A 1 83 ? 15.510 -9.109 -25.023 1.00 96.69 83 LYS A N 1
ATOM 703 C CA . LYS A 1 83 ? 15.357 -9.828 -23.752 1.00 96.69 83 LYS A CA 1
ATOM 704 C C . LYS A 1 83 ? 15.595 -8.921 -22.546 1.00 96.69 83 LYS A C 1
ATOM 706 O O . LYS A 1 83 ? 14.806 -8.940 -21.600 1.00 96.69 83 LYS A O 1
ATOM 711 N N . GLU A 1 84 ? 16.659 -8.125 -22.564 1.00 96.06 84 GLU A N 1
ATOM 712 C CA . GLU A 1 84 ? 16.969 -7.187 -21.481 1.00 96.06 84 GLU A CA 1
ATOM 713 C C . GLU A 1 84 ? 15.918 -6.071 -21.379 1.00 96.06 84 GLU A C 1
ATOM 715 O O . GLU A 1 84 ? 15.473 -5.742 -20.274 1.00 96.06 84 GLU A O 1
ATOM 720 N N . SER A 1 85 ? 15.444 -5.569 -22.523 1.00 96.56 85 SER A N 1
ATOM 721 C CA . SER A 1 85 ? 14.410 -4.532 -22.600 1.00 96.56 85 SER A CA 1
ATOM 722 C C . SER A 1 85 ? 13.073 -4.993 -22.025 1.00 96.56 85 SER A C 1
ATOM 724 O O . SER A 1 85 ? 12.462 -4.258 -21.252 1.00 96.56 85 SER A O 1
ATOM 726 N N . ILE A 1 86 ? 12.645 -6.230 -22.307 1.00 96.62 86 ILE A N 1
ATOM 727 C CA . ILE A 1 86 ? 11.426 -6.828 -21.728 1.00 96.62 86 ILE A CA 1
ATOM 728 C C . ILE A 1 86 ? 11.504 -6.894 -20.194 1.00 96.62 86 ILE A C 1
ATOM 730 O O . ILE A 1 86 ? 10.500 -6.699 -19.509 1.00 96.62 86 ILE A O 1
ATOM 734 N N . GLN A 1 87 ? 12.692 -7.136 -19.633 1.00 95.62 87 GLN A N 1
ATOM 735 C CA . GLN A 1 87 ? 12.892 -7.234 -18.184 1.00 95.62 87 GLN A CA 1
ATOM 736 C C . GLN A 1 87 ? 13.015 -5.872 -17.489 1.00 95.62 87 GLN A C 1
ATOM 738 O O . GLN A 1 87 ? 12.821 -5.785 -16.272 1.00 95.62 87 GLN A O 1
ATOM 743 N N . LYS A 1 88 ? 13.342 -4.804 -18.227 1.00 95.81 88 LYS A N 1
ATOM 744 C CA . LYS A 1 88 ? 13.616 -3.478 -17.659 1.00 95.81 88 LYS A CA 1
ATOM 745 C C . LYS A 1 88 ? 12.483 -2.938 -16.777 1.00 95.81 88 LYS A C 1
ATOM 747 O O . LYS A 1 88 ? 12.786 -2.555 -15.643 1.00 95.81 88 LYS A O 1
ATOM 752 N N . PRO A 1 89 ? 11.200 -2.939 -17.198 1.00 94.62 89 PRO A N 1
ATOM 753 C CA . PRO A 1 89 ? 10.129 -2.391 -16.370 1.00 94.62 89 PRO A CA 1
ATOM 754 C C . PRO A 1 89 ? 9.994 -3.134 -15.039 1.00 94.62 89 PRO A C 1
ATOM 756 O O . PRO A 1 89 ? 9.818 -2.504 -14.000 1.00 94.62 89 PRO A O 1
ATOM 759 N N . GLN A 1 90 ? 10.141 -4.464 -15.056 1.00 93.69 90 GLN A N 1
ATOM 760 C CA . GLN A 1 90 ? 10.060 -5.284 -13.849 1.00 93.69 90 GLN A CA 1
ATOM 761 C C . GLN A 1 90 ? 11.195 -4.961 -12.871 1.00 93.69 90 GLN A C 1
ATOM 763 O O . GLN A 1 90 ? 10.936 -4.816 -11.679 1.00 93.69 90 GLN A O 1
ATOM 768 N N . LYS A 1 91 ? 12.430 -4.778 -13.360 1.00 94.25 91 LYS A N 1
ATOM 769 C CA . LYS A 1 91 ? 13.574 -4.373 -12.523 1.00 94.25 91 LYS A CA 1
ATOM 770 C C . LYS A 1 91 ? 13.341 -3.009 -11.869 1.00 94.25 91 LYS A C 1
ATOM 772 O O . LYS A 1 91 ? 13.580 -2.858 -10.674 1.00 94.25 91 LYS A O 1
ATOM 777 N N . VAL A 1 92 ? 12.824 -2.037 -12.627 1.00 93.06 92 VAL A N 1
ATOM 778 C CA . VAL A 1 92 ? 12.495 -0.698 -12.104 1.00 93.06 92 VAL A CA 1
ATOM 779 C C . VAL A 1 92 ? 11.400 -0.779 -11.037 1.00 93.06 92 VAL A C 1
ATOM 781 O O . VAL A 1 92 ? 11.539 -0.180 -9.972 1.00 93.06 92 VAL A O 1
ATOM 784 N N . MET A 1 93 ? 10.338 -1.551 -11.282 1.00 91.06 93 MET A N 1
ATOM 785 C CA . MET A 1 93 ? 9.265 -1.764 -10.304 1.00 91.06 93 MET A CA 1
ATOM 786 C C . MET A 1 93 ? 9.771 -2.450 -9.032 1.00 91.06 93 MET A C 1
ATOM 788 O O . MET A 1 93 ? 9.433 -2.013 -7.935 1.00 91.06 93 MET A O 1
ATOM 792 N N . GLN A 1 94 ? 10.592 -3.495 -9.166 1.00 92.12 94 GLN A N 1
ATOM 793 C CA . GLN A 1 94 ? 11.139 -4.233 -8.030 1.00 92.12 94 GLN A CA 1
ATOM 794 C C . GLN A 1 94 ? 12.049 -3.350 -7.177 1.00 92.12 94 GLN A C 1
ATOM 796 O O . GLN A 1 94 ? 11.896 -3.319 -5.962 1.00 92.12 94 GLN A O 1
ATOM 801 N N . HIS A 1 95 ? 12.933 -2.573 -7.801 1.00 92.38 95 HIS A N 1
ATOM 802 C CA . HIS A 1 95 ? 13.774 -1.621 -7.084 1.00 92.38 95 HIS A CA 1
ATOM 803 C C . HIS A 1 95 ? 12.940 -0.543 -6.368 1.00 92.38 95 HIS A C 1
ATOM 805 O O . HIS A 1 95 ? 13.161 -0.256 -5.192 1.00 92.38 95 HIS A O 1
ATOM 811 N N . ALA A 1 96 ? 11.908 -0.005 -7.028 1.00 90.50 96 ALA A N 1
ATOM 812 C CA . ALA A 1 96 ? 10.996 0.949 -6.402 1.00 90.50 96 ALA A CA 1
ATOM 813 C C . ALA A 1 96 ? 10.232 0.352 -5.205 1.00 90.50 96 ALA A C 1
ATOM 815 O O . ALA A 1 96 ? 9.987 1.080 -4.238 1.00 90.50 96 ALA A O 1
ATOM 816 N N . ALA A 1 97 ? 9.876 -0.936 -5.269 1.00 89.69 97 ALA A N 1
ATOM 817 C CA . ALA A 1 97 ? 9.258 -1.677 -4.175 1.00 89.69 97 ALA A CA 1
ATOM 818 C C . ALA A 1 97 ? 10.238 -1.901 -3.014 1.00 89.69 97 ALA A C 1
ATOM 820 O O . ALA A 1 97 ? 9.854 -1.664 -1.875 1.00 89.69 97 ALA A O 1
ATOM 821 N N . THR A 1 98 ? 11.502 -2.250 -3.286 1.00 91.69 98 THR A N 1
ATOM 822 C CA . THR A 1 98 ? 12.555 -2.370 -2.260 1.00 91.69 98 THR A CA 1
ATOM 823 C C . THR A 1 98 ? 12.734 -1.068 -1.482 1.00 91.69 98 THR A C 1
ATOM 825 O O . THR A 1 98 ? 12.715 -1.093 -0.254 1.00 91.69 98 THR A O 1
ATOM 828 N N . ILE A 1 99 ? 12.824 0.073 -2.178 1.00 91.81 99 ILE A N 1
ATOM 829 C CA . ILE A 1 99 ? 12.890 1.394 -1.528 1.00 91.81 99 ILE A CA 1
ATOM 830 C C . ILE A 1 99 ? 11.643 1.642 -0.670 1.00 91.81 99 ILE A C 1
ATOM 832 O O . ILE A 1 99 ? 11.743 2.195 0.419 1.00 91.81 99 ILE A O 1
ATOM 836 N N . GLY A 1 100 ? 10.462 1.243 -1.157 1.00 91.88 100 GLY A N 1
ATOM 837 C CA . GLY A 1 100 ? 9.220 1.339 -0.391 1.00 91.88 100 GLY A CA 1
ATOM 838 C C . GLY A 1 100 ? 9.281 0.534 0.906 1.00 91.88 100 GLY A C 1
ATOM 839 O O . GLY A 1 100 ? 9.029 1.091 1.964 1.00 91.88 100 GLY A O 1
ATOM 840 N N . THR A 1 101 ? 9.691 -0.733 0.845 1.00 90.81 101 THR A N 1
ATOM 841 C CA . THR A 1 101 ? 9.843 -1.585 2.035 1.00 90.81 101 THR A CA 1
ATOM 842 C C . THR A 1 101 ? 10.817 -0.980 3.043 1.00 90.81 101 THR A C 1
ATOM 844 O O . THR A 1 101 ? 10.479 -0.869 4.216 1.00 90.81 101 THR A O 1
ATOM 847 N N . GLN A 1 102 ? 11.993 -0.532 2.590 1.00 91.50 102 GLN A N 1
ATOM 848 C CA . GLN A 1 102 ? 12.983 0.107 3.465 1.00 91.50 102 GLN A CA 1
ATOM 849 C C . GLN A 1 102 ? 12.433 1.378 4.123 1.00 91.50 102 GLN A C 1
ATOM 851 O O . GLN A 1 102 ? 12.681 1.616 5.300 1.00 91.50 102 GLN A O 1
ATOM 856 N N . ALA A 1 103 ? 11.656 2.174 3.385 1.00 92.75 103 ALA A N 1
ATOM 857 C CA . ALA A 1 103 ? 11.033 3.375 3.920 1.00 92.75 103 ALA A CA 1
ATOM 858 C C . ALA A 1 103 ? 10.028 3.075 5.043 1.00 92.75 103 ALA A C 1
ATOM 860 O O . ALA A 1 103 ? 10.063 3.770 6.052 1.00 92.75 103 ALA A O 1
ATOM 861 N N . HIS A 1 104 ? 9.181 2.044 4.910 1.00 92.88 104 HIS A N 1
ATOM 862 C CA . HIS A 1 104 ? 8.264 1.657 5.994 1.00 92.88 104 HIS A CA 1
ATOM 863 C C . HIS A 1 104 ? 9.045 1.194 7.228 1.00 92.88 104 HIS A C 1
ATOM 865 O O . HIS A 1 104 ? 8.774 1.679 8.318 1.00 92.88 104 HIS A O 1
ATOM 871 N N . SER A 1 105 ? 10.083 0.365 7.057 1.00 89.81 105 SER A N 1
ATOM 872 C CA . SER A 1 105 ? 10.913 -0.086 8.185 1.00 89.81 105 SER A CA 1
ATOM 873 C C . SER A 1 105 ? 11.577 1.070 8.939 1.00 89.81 105 SER A C 1
ATOM 875 O O . SER A 1 105 ? 11.652 1.045 10.163 1.00 89.81 105 SER A O 1
ATOM 877 N N . VAL A 1 106 ? 12.041 2.101 8.226 1.00 90.12 106 VAL A N 1
ATOM 878 C CA . VAL A 1 106 ? 12.614 3.300 8.858 1.00 90.12 106 VAL A CA 1
ATOM 879 C C . VAL A 1 106 ? 11.551 4.131 9.566 1.00 90.12 106 VAL A C 1
ATOM 881 O O . VAL A 1 106 ? 11.803 4.619 10.661 1.00 90.12 106 VAL A O 1
ATOM 884 N N . ILE A 1 107 ? 10.370 4.289 8.968 1.00 92.31 107 ILE A N 1
ATOM 885 C CA . ILE A 1 107 ? 9.247 4.993 9.596 1.00 92.31 107 ILE A CA 1
ATOM 886 C C . ILE A 1 107 ? 8.843 4.298 10.901 1.00 92.31 107 ILE A C 1
ATOM 888 O O . ILE A 1 107 ? 8.727 4.961 11.930 1.00 92.31 107 ILE A O 1
ATOM 892 N N . ASP A 1 108 ? 8.705 2.972 10.883 1.00 89.69 108 ASP A N 1
ATOM 893 C CA . ASP A 1 108 ? 8.373 2.193 12.075 1.00 89.69 108 ASP A CA 1
ATOM 894 C C . ASP A 1 108 ? 9.435 2.355 13.168 1.00 89.69 108 ASP A C 1
ATOM 896 O O . ASP A 1 108 ? 9.082 2.511 14.336 1.00 89.69 108 ASP A O 1
ATOM 900 N N . GLN A 1 109 ? 10.721 2.386 12.796 1.00 85.81 109 GLN A N 1
ATOM 901 C CA . GLN A 1 109 ? 11.809 2.647 13.740 1.00 85.81 109 GLN A CA 1
ATOM 902 C C . GLN A 1 109 ? 11.692 4.032 14.383 1.00 85.81 109 GLN A C 1
ATOM 904 O O . GLN A 1 109 ? 11.811 4.147 15.595 1.00 85.81 109 GLN A O 1
ATOM 909 N N . ILE A 1 110 ? 11.404 5.077 13.603 1.00 88.00 110 ILE A N 1
ATOM 910 C CA . ILE A 1 110 ? 11.229 6.436 14.140 1.00 88.00 110 ILE A CA 1
ATOM 911 C C . ILE A 1 110 ? 10.057 6.489 15.123 1.00 88.00 110 ILE A C 1
ATOM 913 O O . ILE A 1 110 ? 10.143 7.170 16.143 1.00 88.00 110 ILE A O 1
ATOM 917 N N . ILE A 1 111 ? 8.955 5.797 14.814 1.00 88.81 111 ILE A N 1
ATOM 918 C CA . ILE A 1 111 ? 7.797 5.723 15.711 1.00 88.81 111 ILE A CA 1
ATOM 919 C C . ILE A 1 111 ? 8.200 5.049 17.026 1.00 88.81 111 ILE A C 1
ATOM 921 O O . ILE A 1 111 ? 7.866 5.573 18.085 1.00 88.81 111 ILE A O 1
ATOM 925 N N . ILE A 1 112 ? 8.949 3.941 16.972 1.00 85.06 112 ILE A N 1
ATOM 926 C CA . ILE A 1 112 ? 9.501 3.289 18.170 1.00 85.06 112 ILE A CA 1
ATOM 927 C C . ILE A 1 112 ? 10.378 4.271 18.947 1.00 85.06 112 ILE A C 1
ATOM 929 O O . ILE A 1 112 ? 10.142 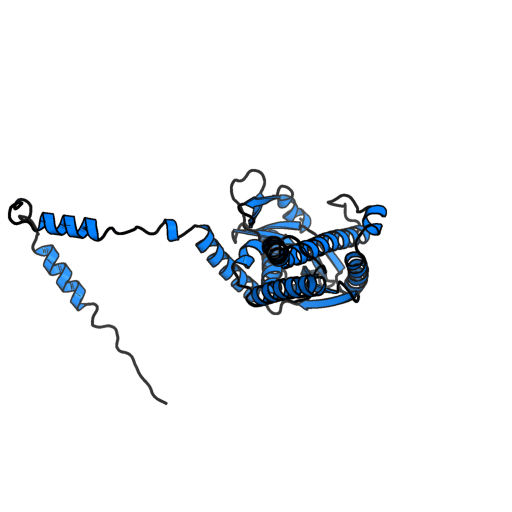4.473 20.124 1.00 85.06 112 ILE A O 1
ATOM 933 N N . ASP A 1 113 ? 11.342 4.929 18.305 1.00 82.81 113 ASP A N 1
ATOM 934 C CA . ASP A 1 113 ? 12.310 5.796 18.991 1.00 82.81 113 ASP A CA 1
ATOM 935 C C . ASP A 1 113 ? 11.658 7.024 19.655 1.00 82.81 113 ASP A C 1
ATOM 937 O O . ASP A 1 113 ? 12.198 7.586 20.609 1.00 82.81 113 ASP A O 1
ATOM 941 N N . LYS A 1 114 ? 10.504 7.466 19.138 1.00 79.88 114 LYS A N 1
ATOM 942 C CA . LYS A 1 114 ? 9.729 8.604 19.657 1.00 79.88 114 LYS A CA 1
ATOM 943 C C . LYS A 1 114 ? 8.641 8.202 20.656 1.00 79.88 114 LYS A C 1
ATOM 945 O O . LYS A 1 114 ? 7.949 9.080 21.171 1.00 79.88 114 LYS A O 1
ATOM 950 N N . THR A 1 115 ? 8.465 6.911 20.920 1.00 71.75 115 THR A N 1
ATOM 951 C CA . THR A 1 115 ? 7.474 6.391 21.868 1.00 71.75 115 THR A CA 1
ATOM 952 C C . THR A 1 115 ? 8.161 5.503 22.904 1.00 71.75 115 THR A C 1
ATOM 954 O O . THR A 1 115 ? 9.200 4.917 22.643 1.00 71.75 115 THR A O 1
ATOM 957 N N . ASP A 1 116 ? 7.589 5.349 24.097 1.00 65.88 116 ASP A N 1
ATOM 958 C CA . ASP A 1 116 ? 8.117 4.394 25.089 1.00 65.88 116 ASP A CA 1
ATOM 959 C C . ASP A 1 116 ? 7.727 2.931 24.751 1.00 65.88 116 ASP A C 1
ATOM 961 O O . ASP A 1 116 ? 7.570 2.087 25.638 1.00 65.88 116 ASP A O 1
ATOM 965 N N . GLU A 1 117 ? 7.486 2.618 23.472 1.00 64.25 117 GLU A N 1
ATOM 966 C CA . GLU A 1 117 ? 7.040 1.297 23.033 1.00 64.25 117 GLU A CA 1
ATOM 967 C C . GLU A 1 117 ? 8.178 0.275 22.984 1.00 64.25 117 GLU A C 1
ATOM 969 O O . GLU A 1 117 ? 9.320 0.563 22.630 1.00 64.25 117 GLU A O 1
ATOM 974 N N . ILE A 1 118 ? 7.832 -0.984 23.264 1.00 57.94 118 ILE A N 1
ATOM 975 C CA . ILE A 1 118 ? 8.748 -2.110 23.085 1.00 57.94 118 ILE A CA 1
ATOM 976 C C . ILE A 1 118 ? 8.860 -2.410 21.578 1.00 57.94 118 ILE A C 1
ATOM 978 O O . ILE A 1 118 ? 7.834 -2.655 20.927 1.00 57.94 118 ILE A O 1
ATOM 982 N N . PRO A 1 119 ? 10.078 -2.444 21.005 1.00 59.50 119 PRO A N 1
ATOM 983 C CA . PRO A 1 119 ? 10.281 -2.812 19.610 1.00 59.50 119 PRO A CA 1
ATOM 984 C C . PRO A 1 119 ? 9.698 -4.200 19.314 1.00 59.50 119 PRO A C 1
ATOM 986 O O . PRO A 1 119 ? 9.961 -5.169 20.024 1.00 59.50 119 PRO A O 1
ATOM 989 N N . THR A 1 120 ? 8.916 -4.311 18.241 1.00 53.59 120 THR A N 1
ATOM 990 C CA . THR A 1 120 ? 8.381 -5.599 17.749 1.00 53.59 120 THR A CA 1
ATOM 991 C C . THR A 1 120 ? 9.339 -6.289 16.777 1.00 53.59 120 THR A C 1
ATOM 993 O O . THR A 1 120 ? 9.200 -7.479 16.504 1.00 53.59 120 THR A O 1
ATOM 996 N N . LEU A 1 121 ? 10.325 -5.544 16.276 1.00 57.75 121 LEU A N 1
ATOM 997 C CA . LEU A 1 121 ? 11.437 -5.996 15.450 1.00 57.75 121 LEU A CA 1
ATOM 998 C C . LEU A 1 121 ? 12.744 -5.450 16.049 1.00 57.75 121 LEU A C 1
ATOM 1000 O O . LEU A 1 121 ? 12.694 -4.470 16.797 1.00 57.75 121 LEU A O 1
ATOM 1004 N N . PRO A 1 122 ? 13.905 -6.062 15.752 1.00 59.03 122 PRO A N 1
ATOM 1005 C CA . PRO A 1 122 ? 15.194 -5.515 16.155 1.00 59.03 122 PRO A CA 1
ATOM 1006 C C . PRO A 1 122 ? 15.336 -4.081 15.652 1.00 59.03 122 PRO A C 1
ATOM 1008 O O . PRO A 1 122 ? 14.989 -3.803 14.502 1.00 59.03 122 PRO A O 1
ATOM 1011 N N . ALA A 1 123 ? 15.848 -3.196 16.506 1.00 68.06 123 ALA A N 1
ATOM 1012 C CA . ALA A 1 123 ? 16.103 -1.827 16.096 1.00 68.06 123 ALA A CA 1
ATOM 1013 C C . ALA A 1 123 ? 17.107 -1.802 14.936 1.00 68.06 123 ALA A C 1
ATOM 1015 O O . ALA A 1 123 ? 18.098 -2.539 14.964 1.00 68.06 123 ALA A O 1
ATOM 1016 N N . LEU A 1 124 ? 16.859 -0.955 13.934 1.00 72.12 124 LEU A N 1
ATOM 1017 C CA . LEU A 1 124 ? 17.837 -0.716 12.873 1.00 72.12 124 LEU A CA 1
ATOM 1018 C C . LEU A 1 124 ? 19.124 -0.162 13.489 1.00 72.12 124 LEU A C 1
ATOM 1020 O O . LEU A 1 124 ? 19.105 0.820 14.229 1.00 72.12 124 LEU A O 1
ATOM 1024 N N . THR A 1 125 ? 20.254 -0.781 13.169 1.00 78.44 125 THR A N 1
ATOM 1025 C CA . THR A 1 125 ? 21.560 -0.292 13.606 1.00 78.44 125 THR A CA 1
ATOM 1026 C C . THR A 1 125 ? 21.941 0.986 12.858 1.00 78.44 125 THR A C 1
ATOM 1028 O O . THR A 1 125 ? 21.551 1.211 11.709 1.00 78.44 125 THR A O 1
ATOM 1031 N N . GLU A 1 126 ? 22.791 1.805 13.476 1.00 78.12 126 GLU A N 1
ATOM 1032 C CA . GLU A 1 126 ? 23.357 3.001 12.839 1.00 78.12 126 GLU A CA 1
ATOM 1033 C C . GLU A 1 126 ? 24.105 2.654 11.534 1.00 78.12 126 GLU A C 1
ATOM 1035 O O . GLU A 1 126 ? 24.106 3.414 10.565 1.00 78.12 126 GLU A O 1
ATOM 1040 N N . GLU A 1 127 ? 24.718 1.469 11.467 1.00 82.75 127 GLU A N 1
ATOM 1041 C CA . GLU A 1 127 ? 25.374 0.968 10.259 1.00 82.75 127 GLU A CA 1
ATOM 1042 C C . GLU A 1 127 ? 24.367 0.664 9.137 1.00 82.75 127 GLU A C 1
ATOM 1044 O O . GLU A 1 127 ? 24.595 1.039 7.982 1.00 82.75 127 GLU A O 1
ATOM 1049 N N . GLU A 1 128 ? 23.242 0.021 9.461 1.00 82.94 128 GLU A N 1
ATOM 1050 C CA . GLU A 1 128 ? 22.166 -0.256 8.505 1.00 82.94 128 GLU A CA 1
ATOM 1051 C C . GLU A 1 128 ? 21.551 1.036 7.971 1.00 82.94 128 GLU A C 1
ATOM 1053 O O . GLU A 1 128 ? 21.416 1.173 6.755 1.00 82.94 128 GLU A O 1
ATOM 1058 N N . LEU A 1 129 ? 21.273 2.012 8.844 1.00 77.81 129 LEU A N 1
ATOM 1059 C CA . LEU A 1 129 ? 20.780 3.341 8.462 1.00 77.81 129 LEU A CA 1
ATOM 1060 C C . LEU A 1 129 ? 21.755 4.063 7.519 1.00 77.81 129 LEU A C 1
ATOM 1062 O O . LEU A 1 129 ? 21.352 4.636 6.500 1.00 77.81 129 LEU A O 1
ATOM 1066 N N . ASN A 1 130 ? 23.057 3.994 7.805 1.00 81.12 130 ASN A N 1
ATOM 1067 C CA . ASN A 1 130 ? 24.080 4.633 6.981 1.00 81.12 130 ASN A CA 1
ATOM 1068 C C . ASN A 1 130 ? 24.239 3.983 5.600 1.00 81.12 130 ASN A C 1
ATOM 1070 O O . ASN A 1 130 ? 24.514 4.697 4.629 1.00 81.12 130 ASN A O 1
ATOM 1074 N N . LYS A 1 131 ? 24.002 2.672 5.487 1.00 86.44 131 LYS A N 1
ATOM 1075 C CA . LYS A 1 131 ? 24.026 1.919 4.221 1.00 86.44 131 LYS A CA 1
ATOM 1076 C C . LYS A 1 131 ? 22.779 2.112 3.355 1.00 86.44 131 LYS A C 1
ATOM 1078 O O . LYS A 1 131 ? 22.800 1.714 2.191 1.00 86.44 131 LYS A O 1
ATOM 1083 N N . MET A 1 132 ? 21.710 2.710 3.882 1.00 85.88 132 MET A N 1
ATOM 1084 C CA . MET A 1 132 ? 20.489 2.918 3.106 1.00 85.88 132 MET A CA 1
ATOM 1085 C C . MET A 1 132 ? 20.699 3.875 1.937 1.00 85.88 132 MET A C 1
ATOM 1087 O O . MET A 1 132 ? 21.469 4.840 2.003 1.00 85.88 132 MET A O 1
ATOM 1091 N N . GLU A 1 133 ? 19.956 3.623 0.865 1.00 90.75 133 GLU A N 1
ATOM 1092 C CA . GLU A 1 133 ? 19.980 4.466 -0.318 1.00 90.75 133 GLU A CA 1
ATOM 1093 C C . GLU A 1 133 ? 19.461 5.880 -0.007 1.00 90.75 133 GLU A C 1
ATOM 1095 O O . GLU A 1 133 ? 18.577 6.075 0.833 1.00 90.75 133 GLU A O 1
ATOM 1100 N N . ALA A 1 134 ? 19.979 6.880 -0.727 1.00 92.00 134 ALA A N 1
ATOM 1101 C CA . ALA A 1 134 ? 19.616 8.286 -0.534 1.00 92.00 134 ALA A CA 1
ATOM 1102 C C . ALA A 1 134 ? 18.091 8.553 -0.491 1.00 92.00 134 ALA A C 1
ATOM 1104 O O . ALA A 1 134 ? 17.668 9.307 0.388 1.00 92.00 134 ALA A O 1
ATOM 1105 N N . PRO A 1 135 ? 17.243 7.914 -1.331 1.00 92.69 135 PRO A N 1
ATOM 1106 C CA . PRO A 1 135 ? 15.791 8.069 -1.245 1.00 92.69 135 PRO A CA 1
ATOM 1107 C C . PRO A 1 135 ? 15.190 7.748 0.125 1.00 92.69 135 PRO A C 1
ATOM 1109 O O . PRO A 1 135 ? 14.255 8.420 0.550 1.00 92.69 135 PRO A O 1
ATOM 1112 N N . VAL A 1 136 ? 15.715 6.743 0.829 1.00 92.25 136 VAL A N 1
ATOM 1113 C CA . VAL A 1 136 ? 15.190 6.331 2.139 1.00 92.25 136 VAL A CA 1
ATOM 1114 C C . VAL A 1 136 ? 15.541 7.367 3.205 1.00 92.25 136 VAL A C 1
ATOM 1116 O O . VAL A 1 136 ? 14.685 7.746 4.000 1.00 92.25 136 VAL A O 1
ATOM 1119 N N . LYS A 1 137 ? 16.762 7.913 3.163 1.00 90.88 137 LYS A N 1
ATOM 1120 C CA . LYS A 1 137 ? 17.201 8.997 4.060 1.00 90.88 137 LYS A CA 1
ATOM 1121 C C . LYS A 1 137 ? 16.373 10.274 3.865 1.00 90.88 137 LYS A C 1
ATOM 1123 O O . LYS A 1 137 ? 16.012 10.933 4.834 1.00 90.88 137 LYS A O 1
ATOM 1128 N N . ILE A 1 138 ? 16.021 10.598 2.620 1.00 93.56 138 ILE A N 1
ATOM 1129 C CA . ILE A 1 138 ? 15.134 11.728 2.296 1.00 93.56 138 ILE A CA 1
ATOM 1130 C C . ILE A 1 138 ? 13.730 11.510 2.882 1.00 93.56 138 ILE A C 1
ATOM 1132 O O . ILE A 1 138 ? 13.150 12.431 3.467 1.00 93.56 138 ILE A O 1
ATOM 1136 N N . ILE A 1 139 ? 13.191 10.292 2.756 1.00 94.12 139 ILE A N 1
ATOM 1137 C CA . ILE A 1 139 ? 11.885 9.940 3.325 1.00 94.12 139 ILE A CA 1
ATOM 1138 C C . ILE A 1 139 ? 11.915 10.038 4.849 1.00 94.12 139 ILE A C 1
ATOM 1140 O O . ILE A 1 139 ? 11.004 10.641 5.404 1.00 94.12 139 ILE A O 1
ATOM 1144 N N . LYS A 1 140 ? 12.968 9.534 5.507 1.00 92.44 140 LYS A N 1
ATOM 1145 C CA . LYS A 1 140 ? 13.154 9.652 6.961 1.00 92.44 140 LYS A CA 1
ATOM 1146 C C . LYS A 1 140 ? 12.949 11.095 7.431 1.00 92.44 140 LYS A C 1
ATOM 1148 O O . LYS A 1 140 ? 12.081 11.360 8.255 1.00 92.44 140 LYS A O 1
ATOM 1153 N N . ASN A 1 141 ? 13.700 12.031 6.849 1.00 91.94 141 ASN A N 1
ATOM 1154 C CA . ASN A 1 141 ? 13.624 13.445 7.222 1.00 91.94 141 ASN A CA 1
ATOM 1155 C C . ASN A 1 141 ? 12.233 14.040 6.949 1.00 91.94 141 ASN A C 1
ATOM 1157 O O . ASN A 1 141 ? 11.734 14.851 7.720 1.00 91.94 141 ASN A O 1
ATOM 1161 N N . SER A 1 142 ? 11.594 13.627 5.852 1.00 95.56 142 SER A N 1
ATOM 1162 C CA . SER A 1 142 ? 10.254 14.102 5.490 1.00 95.56 142 SER A CA 1
ATOM 1163 C C . SER A 1 142 ? 9.179 13.571 6.444 1.00 95.56 142 SER A C 1
ATOM 1165 O O . SER A 1 142 ? 8.234 14.291 6.757 1.00 95.56 142 SER A O 1
ATOM 1167 N N . PHE A 1 143 ? 9.327 12.332 6.917 1.00 95.38 143 PHE A N 1
ATOM 1168 C CA . PHE A 1 143 ? 8.452 11.738 7.921 1.00 95.38 143 PHE A CA 1
ATOM 1169 C C . PHE A 1 143 ? 8.603 12.426 9.278 1.00 95.38 143 PHE A C 1
ATOM 1171 O O . PHE A 1 143 ? 7.591 12.721 9.903 1.00 95.38 143 PHE A O 1
ATOM 1178 N N . ASP A 1 144 ? 9.831 12.743 9.703 1.00 91.69 144 ASP A N 1
ATOM 1179 C CA . ASP A 1 144 ? 10.077 13.466 10.957 1.00 91.69 144 ASP A CA 1
ATOM 1180 C C . ASP A 1 144 ? 9.301 14.795 11.001 1.00 91.69 144 ASP A C 1
ATOM 1182 O O . ASP A 1 144 ? 8.567 15.048 11.958 1.00 91.69 144 ASP A O 1
ATOM 1186 N N . VAL A 1 145 ? 9.366 15.578 9.917 1.00 94.25 145 VAL A N 1
ATOM 1187 C CA . VAL A 1 145 ? 8.611 16.837 9.778 1.00 94.25 145 VAL A CA 1
ATOM 1188 C C . VAL A 1 145 ? 7.099 16.593 9.719 1.00 94.25 145 VAL A C 1
ATOM 1190 O O . VAL A 1 145 ? 6.326 17.339 10.321 1.00 94.25 145 VAL A O 1
ATOM 1193 N N . TRP A 1 146 ? 6.650 15.558 8.998 1.00 95.81 146 TRP A N 1
ATOM 1194 C CA . TRP A 1 146 ? 5.226 15.221 8.928 1.00 95.81 146 TRP A CA 1
ATOM 1195 C C . TRP A 1 146 ? 4.668 14.857 10.306 1.00 95.81 146 TRP A C 1
ATOM 1197 O O . TRP A 1 146 ? 3.606 15.349 10.676 1.00 95.81 146 TRP A O 1
ATOM 1207 N N . LEU A 1 147 ? 5.386 14.036 11.074 1.00 92.94 147 LEU A N 1
ATOM 1208 C CA . LEU A 1 147 ? 4.945 13.551 12.377 1.00 92.94 147 LEU A CA 1
ATOM 1209 C C . LEU A 1 147 ? 4.749 14.710 13.364 1.00 92.94 147 LEU A C 1
ATOM 1211 O O . LEU A 1 147 ? 3.704 14.776 14.011 1.00 92.94 147 LEU A O 1
ATOM 1215 N N . GLU A 1 148 ? 5.691 15.656 13.413 1.00 90.56 148 GLU A N 1
ATOM 1216 C CA . GLU A 1 148 ? 5.606 16.867 14.247 1.00 90.56 148 GLU A CA 1
ATOM 1217 C C . GLU A 1 148 ? 4.392 17.745 13.896 1.00 90.56 148 GLU A C 1
ATOM 1219 O O . GLU A 1 148 ? 3.754 18.317 14.781 1.00 90.56 148 GLU A O 1
ATOM 1224 N N . GLY A 1 149 ? 4.044 17.825 12.608 1.00 92.25 149 GLY A N 1
ATOM 1225 C CA . GLY A 1 149 ? 2.904 18.598 12.107 1.00 92.25 149 GLY A CA 1
ATOM 1226 C C . GLY A 1 149 ? 1.580 17.830 12.013 1.00 92.25 149 GLY A C 1
ATOM 1227 O O . GLY A 1 149 ? 0.562 18.431 11.674 1.00 92.25 149 GLY A O 1
ATOM 1228 N 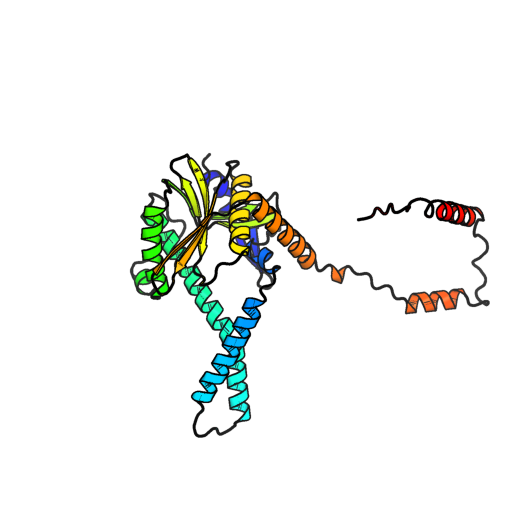N . SER A 1 150 ? 1.569 16.522 12.284 1.00 92.69 150 SER A N 1
ATOM 1229 C CA . SER A 1 150 ? 0.435 15.632 11.978 1.00 92.69 150 SER A CA 1
ATOM 1230 C C . SER A 1 150 ? -0.801 15.862 12.852 1.00 92.69 150 SER A C 1
ATOM 1232 O O . SER A 1 150 ? -1.908 15.481 12.477 1.00 92.69 150 SER A O 1
ATOM 1234 N N . GLY A 1 151 ? -0.625 16.450 14.039 1.00 91.62 151 GLY A N 1
ATOM 1235 C CA . GLY A 1 151 ? -1.693 16.579 15.034 1.00 91.62 151 GLY A CA 1
ATOM 1236 C C . GLY A 1 151 ? -2.065 15.267 15.738 1.00 91.62 151 GLY A C 1
ATOM 1237 O O . GLY A 1 151 ? -3.028 15.254 16.511 1.00 91.62 151 GLY A O 1
ATOM 1238 N N . LEU A 1 152 ? -1.314 14.182 15.507 1.00 93.19 152 LEU A N 1
ATOM 1239 C CA . LEU A 1 152 ? -1.427 12.956 16.292 1.00 93.19 152 LEU A CA 1
ATOM 1240 C C . LEU A 1 152 ? -0.953 13.205 17.726 1.00 93.19 152 LEU A C 1
ATOM 1242 O O . LEU A 1 152 ? 0.072 13.839 17.961 1.00 93.19 152 LEU A O 1
ATOM 1246 N N . GLU A 1 153 ? -1.714 12.694 18.686 1.00 93.12 153 GLU A N 1
ATOM 1247 C CA . GLU A 1 153 ? -1.330 12.658 20.097 1.00 93.12 153 GLU A CA 1
ATOM 1248 C C . GLU A 1 153 ? -0.599 11.357 20.430 1.00 93.12 153 GLU A C 1
ATOM 1250 O O . GLU A 1 153 ? 0.345 11.358 21.216 1.00 93.12 153 GLU A O 1
ATOM 1255 N N . LYS A 1 154 ? -1.026 10.246 19.819 1.00 91.94 154 LYS A N 1
ATOM 1256 C CA . LYS A 1 154 ? -0.486 8.915 20.086 1.00 91.94 154 LYS A CA 1
ATOM 1257 C C . LYS A 1 154 ? -0.541 8.032 18.840 1.00 91.94 154 LYS A C 1
ATOM 1259 O O . LYS A 1 154 ? -1.494 8.109 18.068 1.00 91.94 154 LYS A O 1
ATOM 1264 N N . VAL A 1 155 ? 0.442 7.149 18.677 1.00 92.44 155 VAL A N 1
ATOM 1265 C CA . VAL A 1 155 ? 0.346 5.991 17.777 1.00 92.44 155 VAL A CA 1
ATOM 1266 C C . VAL A 1 155 ? -0.170 4.794 18.579 1.00 92.44 155 VAL A C 1
ATOM 1268 O O . VAL A 1 155 ? 0.354 4.485 19.641 1.00 92.44 155 VAL A O 1
ATOM 1271 N N . GLU A 1 156 ? -1.254 4.173 18.120 1.00 92.69 156 GLU A N 1
ATOM 1272 C CA . GLU A 1 156 ? -1.893 3.022 18.774 1.00 92.69 156 GLU A CA 1
ATOM 1273 C C . GLU A 1 156 ? -1.416 1.684 18.205 1.00 92.69 156 GLU A C 1
ATOM 1275 O O . GLU A 1 156 ? -1.341 0.706 18.942 1.00 92.69 156 GLU A O 1
ATOM 1280 N N . LEU A 1 157 ? -1.151 1.626 16.895 1.00 92.19 157 LEU A N 1
ATOM 1281 C CA . LEU A 1 157 ? -0.661 0.443 16.182 1.00 92.19 157 LEU A CA 1
ATOM 1282 C C . LEU A 1 157 ? 0.295 0.869 15.061 1.00 92.19 157 LEU A C 1
ATOM 1284 O O . LEU A 1 157 ? 0.090 1.920 14.451 1.00 92.19 157 LEU A O 1
ATOM 1288 N N . ARG A 1 158 ? 1.266 0.010 14.734 1.00 91.44 158 ARG A N 1
ATOM 1289 C CA . ARG A 1 158 ? 2.208 0.139 13.603 1.00 91.44 158 ARG A CA 1
ATOM 1290 C C . ARG A 1 158 ? 2.566 -1.238 13.025 1.00 91.44 158 ARG A C 1
ATOM 1292 O O . ARG A 1 158 ? 2.578 -2.201 13.795 1.00 91.44 158 ARG A O 1
ATOM 1299 N N . ASP A 1 159 ? 2.771 -1.349 11.707 1.00 90.62 159 ASP A N 1
ATOM 1300 C CA . ASP A 1 159 ? 2.953 -2.611 10.933 1.00 90.62 159 ASP A CA 1
ATOM 1301 C C . ASP A 1 159 ? 2.157 -3.807 11.502 1.00 90.62 159 ASP A C 1
ATOM 1303 O O . ASP A 1 159 ? 2.642 -4.929 11.668 1.00 90.62 159 ASP A O 1
ATOM 1307 N N . THR A 1 160 ? 0.902 -3.560 11.882 1.00 91.75 160 THR A N 1
ATOM 1308 C CA . THR A 1 160 ? 0.126 -4.525 12.666 1.00 91.75 160 THR A CA 1
ATOM 1309 C C . THR A 1 160 ? -0.740 -5.361 11.742 1.00 91.75 160 THR A C 1
ATOM 1311 O O . THR A 1 160 ? -1.617 -4.846 11.042 1.00 91.75 160 THR A O 1
ATOM 1314 N N . MET A 1 161 ? -0.506 -6.674 11.747 1.00 94.69 161 MET A N 1
ATOM 1315 C CA . MET A 1 161 ? -1.301 -7.620 10.970 1.00 94.69 161 MET A CA 1
ATOM 1316 C C . MET A 1 161 ? -2.683 -7.823 11.583 1.00 94.69 161 MET A C 1
ATOM 1318 O O . MET A 1 161 ? -2.854 -7.834 12.801 1.00 94.69 161 MET A O 1
ATOM 1322 N N . PHE A 1 162 ? -3.670 -8.043 10.724 1.00 95.00 162 PHE A N 1
ATOM 1323 C CA . PHE A 1 162 ? -5.032 -8.335 11.145 1.00 95.00 162 PHE A CA 1
ATOM 1324 C C . PHE A 1 162 ? -5.723 -9.280 10.169 1.00 95.00 162 PHE A C 1
ATOM 1326 O O . PHE A 1 162 ? -5.345 -9.384 9.000 1.00 95.00 162 PHE A O 1
ATOM 1333 N N . CYS A 1 163 ? -6.780 -9.931 10.646 1.00 96.06 163 CYS A N 1
ATOM 1334 C CA . CYS A 1 163 ? -7.742 -10.647 9.815 1.00 96.06 163 CYS A CA 1
ATOM 1335 C C . CYS A 1 163 ? -9.153 -10.174 10.179 1.00 96.06 163 CYS A C 1
ATOM 1337 O O . CYS A 1 163 ? -9.532 -10.207 11.349 1.00 96.06 163 CYS A O 1
ATOM 1339 N N . SER A 1 164 ? -9.916 -9.735 9.178 1.00 96.31 164 SER A N 1
ATOM 1340 C CA . SER A 1 164 ? -11.352 -9.492 9.298 1.00 96.31 164 SER A CA 1
ATOM 1341 C C . SER A 1 164 ? -12.077 -10.823 9.137 1.00 96.31 164 SER A C 1
ATOM 1343 O O . SER A 1 164 ? -12.162 -11.377 8.037 1.00 96.31 164 SER A O 1
ATOM 1345 N N . GLU A 1 165 ? -12.593 -11.353 10.243 1.00 93.75 165 GLU A N 1
ATOM 1346 C CA . GLU A 1 165 ? -13.361 -12.597 10.229 1.00 93.75 165 GLU A CA 1
ATOM 1347 C C . GLU A 1 165 ? -14.740 -12.379 9.597 1.00 93.75 165 GLU A C 1
ATOM 1349 O O . GLU A 1 165 ? -15.238 -13.267 8.903 1.00 93.75 165 GLU A O 1
ATOM 1354 N N . ARG A 1 166 ? -15.326 -11.185 9.776 1.00 96.31 166 ARG A N 1
ATOM 1355 C CA . ARG A 1 166 ? -16.625 -10.808 9.203 1.00 96.31 166 ARG A CA 1
ATOM 1356 C C . ARG A 1 166 ? -16.588 -10.728 7.683 1.00 96.31 166 ARG A C 1
ATOM 1358 O O . ARG A 1 166 ? -17.471 -11.273 7.029 1.00 96.31 166 ARG A O 1
ATOM 1365 N N . TYR A 1 167 ? -15.602 -10.026 7.128 1.00 96.88 167 TYR A N 1
ATOM 1366 C CA . TYR A 1 167 ? -15.537 -9.750 5.692 1.00 96.88 167 TYR A CA 1
ATOM 1367 C C . TYR A 1 167 ? -14.587 -10.686 4.941 1.00 96.88 167 TYR A C 1
ATOM 1369 O O . TYR A 1 167 ? -14.536 -10.627 3.719 1.00 96.88 167 TYR A O 1
ATOM 1377 N N . LYS A 1 168 ? -13.857 -11.564 5.643 1.00 96.19 168 LYS A N 1
ATOM 1378 C CA . LYS A 1 168 ? -12.981 -12.589 5.052 1.00 96.19 168 LYS A CA 1
ATOM 1379 C C . LYS A 1 168 ? -11.841 -12.014 4.206 1.00 96.19 168 LYS A C 1
ATOM 1381 O O . LYS A 1 168 ? -11.539 -12.504 3.122 1.00 96.19 168 LYS A O 1
ATOM 1386 N N . PHE A 1 169 ? -11.161 -11.001 4.738 1.00 97.81 169 PHE A N 1
ATOM 1387 C CA . PHE A 1 169 ? -9.900 -10.485 4.195 1.00 97.81 169 PHE A CA 1
ATOM 1388 C C . PHE A 1 169 ? -8.897 -10.193 5.316 1.00 97.81 169 PHE A C 1
ATOM 1390 O O . PHE A 1 169 ? -9.246 -10.187 6.495 1.00 97.81 169 PHE A O 1
ATOM 1397 N N . ALA A 1 170 ? -7.642 -9.943 4.958 1.00 97.75 170 ALA A N 1
ATOM 1398 C CA . ALA A 1 170 ? -6.583 -9.614 5.907 1.00 97.75 170 ALA A CA 1
ATOM 1399 C C . ALA A 1 170 ? -5.660 -8.511 5.386 1.00 97.75 170 ALA A C 1
ATOM 1401 O O . ALA A 1 170 ? -5.693 -8.139 4.211 1.00 97.75 170 ALA A O 1
ATOM 1402 N N . GLY A 1 171 ? -4.807 -7.984 6.253 1.00 96.44 171 GLY A N 1
ATOM 1403 C CA . GLY A 1 171 ? -3.857 -6.947 5.880 1.00 96.44 171 GLY A CA 1
ATOM 1404 C C . GLY A 1 171 ? -2.834 -6.673 6.967 1.00 96.44 171 GLY A C 1
ATOM 1405 O O . GLY A 1 171 ? -2.760 -7.378 7.972 1.00 96.44 171 GLY A O 1
ATOM 1406 N N . ALA A 1 172 ? -2.030 -5.644 6.729 1.00 94.44 172 ALA A N 1
ATOM 1407 C CA . ALA A 1 172 ? -1.173 -5.039 7.731 1.00 94.44 172 ALA A CA 1
ATOM 1408 C C . ALA A 1 172 ? -1.415 -3.532 7.687 1.00 94.44 172 ALA A C 1
ATOM 1410 O O . ALA A 1 172 ? -1.368 -2.939 6.609 1.00 94.44 172 ALA A O 1
ATOM 1411 N N . ILE A 1 173 ? -1.757 -2.963 8.836 1.00 94.69 173 ILE A N 1
ATOM 1412 C CA . ILE A 1 173 ? -1.992 -1.531 8.989 1.00 94.69 173 ILE A CA 1
ATOM 1413 C C . ILE A 1 173 ? -0.630 -0.892 9.200 1.00 94.69 173 ILE A C 1
ATOM 1415 O O . ILE A 1 173 ? 0.063 -1.266 10.146 1.00 94.69 173 ILE A O 1
ATOM 1419 N N . ASP A 1 174 ? -0.271 0.061 8.344 1.00 95.50 174 ASP A N 1
ATOM 1420 C CA . ASP A 1 174 ? 0.977 0.803 8.500 1.00 95.50 174 ASP A CA 1
ATOM 1421 C C . ASP A 1 174 ? 0.973 1.570 9.821 1.00 95.50 174 ASP A C 1
ATOM 1423 O O . ASP A 1 174 ? 1.897 1.429 10.616 1.00 95.50 174 ASP A O 1
ATOM 1427 N N . THR A 1 175 ? -0.076 2.358 10.089 1.00 95.56 175 THR A N 1
ATOM 1428 C CA . THR A 1 175 ? -0.240 3.069 11.363 1.00 95.56 175 THR A CA 1
ATOM 1429 C C . THR A 1 175 ? -1.709 3.320 11.709 1.00 95.56 175 THR A C 1
ATOM 1431 O O . THR A 1 175 ? -2.514 3.693 10.856 1.00 95.56 175 THR A O 1
ATOM 1434 N N . LEU A 1 176 ? -2.060 3.148 12.983 1.00 97.12 176 LEU A N 1
ATOM 1435 C CA . LEU A 1 176 ? -3.294 3.661 13.580 1.00 97.12 176 LEU A CA 1
ATOM 1436 C C . LEU A 1 176 ? -2.909 4.751 14.578 1.00 97.12 176 LEU A C 1
ATOM 1438 O O . LEU A 1 176 ? -2.229 4.467 15.559 1.00 97.12 176 LEU A O 1
ATOM 1442 N N . GLY A 1 177 ? -3.329 5.986 14.332 1.00 95.88 177 GLY A N 1
ATOM 1443 C CA . GLY A 1 177 ? -3.098 7.115 15.227 1.00 95.88 177 GLY A CA 1
ATOM 1444 C C . GLY A 1 177 ? -4.329 7.455 16.064 1.00 95.88 177 GLY A C 1
ATOM 1445 O O . GLY A 1 177 ? -5.460 7.145 15.687 1.00 95.88 177 GLY A O 1
ATOM 1446 N N . ARG A 1 178 ? -4.106 8.155 17.175 1.00 95.94 178 ARG A N 1
ATOM 1447 C CA . ARG A 1 178 ? -5.127 8.850 17.958 1.00 95.94 178 ARG A CA 1
ATOM 1448 C C . ARG A 1 178 ? -4.798 10.338 17.992 1.00 95.94 178 ARG A C 1
ATOM 1450 O O . ARG A 1 178 ? -3.667 10.720 18.291 1.00 95.94 178 ARG A O 1
ATOM 1457 N N . LYS A 1 179 ? -5.778 11.175 17.660 1.00 96.06 179 LYS A N 1
ATOM 1458 C CA . LYS A 1 179 ? -5.681 12.639 17.758 1.00 96.06 179 LYS A CA 1
ATOM 1459 C C . LYS A 1 179 ? -6.017 13.110 19.178 1.00 96.06 179 LYS A C 1
ATOM 1461 O O . LYS A 1 179 ? -6.631 12.375 19.943 1.00 96.06 179 LYS A O 1
ATOM 1466 N N . LYS A 1 180 ? -5.713 14.377 19.479 1.00 94.06 180 LYS A N 1
ATOM 1467 C CA . LYS A 1 180 ? -6.001 15.028 20.779 1.00 94.06 180 LYS A CA 1
ATOM 1468 C C . LYS A 1 180 ? -7.476 15.033 21.193 1.00 94.06 180 LYS A C 1
ATOM 1470 O O . LYS A 1 180 ? -7.789 15.155 22.370 1.00 94.06 180 LYS A O 1
ATOM 1475 N N . ASP A 1 181 ? -8.391 14.956 20.229 1.00 95.12 181 ASP A N 1
ATOM 1476 C CA . ASP A 1 181 ? -9.835 14.849 20.485 1.00 95.12 181 ASP A CA 1
ATOM 1477 C C . ASP A 1 181 ? -10.277 13.408 20.820 1.00 95.12 181 ASP A C 1
ATOM 1479 O O . ASP A 1 181 ? -11.462 13.147 21.014 1.00 95.12 181 ASP A O 1
ATOM 1483 N N . GLY A 1 182 ? -9.329 12.467 20.879 1.00 95.75 182 GLY A N 1
ATOM 1484 C CA . GLY A 1 182 ? -9.553 11.053 21.138 1.00 95.75 182 GLY A CA 1
ATOM 1485 C C . GLY A 1 182 ? -9.963 10.240 19.911 1.00 95.75 182 GLY A C 1
ATOM 1486 O O . GLY A 1 182 ? -10.048 9.016 20.019 1.00 95.75 182 GLY A O 1
ATOM 1487 N N . SER A 1 183 ? -10.199 10.857 18.750 1.00 97.00 183 SER A N 1
ATOM 1488 C CA . SER A 1 183 ? -10.624 10.129 17.552 1.00 97.00 183 SER A CA 1
ATOM 1489 C C . SER A 1 183 ? -9.472 9.380 16.874 1.00 97.00 183 SER A C 1
ATOM 1491 O O . SER A 1 183 ? -8.316 9.818 16.877 1.00 97.00 183 SER A O 1
ATOM 1493 N N . LEU A 1 184 ? -9.805 8.212 16.317 1.00 98.31 184 LEU A N 1
ATOM 1494 C CA . LEU A 1 184 ? -8.864 7.335 15.626 1.00 98.31 184 LEU A CA 1
ATOM 1495 C C . LEU A 1 184 ? -8.694 7.727 14.160 1.00 98.31 184 LEU A C 1
ATOM 1497 O O . LEU A 1 184 ? -9.647 8.135 13.492 1.00 98.31 184 LEU A O 1
ATOM 1501 N N . VAL A 1 185 ? -7.487 7.509 13.645 1.00 98.38 185 VAL A N 1
ATOM 1502 C CA . VAL A 1 185 ? -7.163 7.697 12.234 1.00 98.38 185 VAL A CA 1
ATOM 1503 C C . VAL A 1 185 ? -6.310 6.548 11.705 1.00 98.38 185 VAL A C 1
ATOM 1505 O O . VAL A 1 185 ? -5.236 6.262 12.232 1.00 98.38 185 VAL A O 1
ATOM 1508 N N . ALA A 1 186 ? -6.785 5.879 10.655 1.00 98.50 186 ALA A N 1
ATOM 1509 C CA . ALA A 1 186 ? -5.994 4.883 9.933 1.00 98.50 186 ALA A CA 1
ATOM 1510 C C . ALA A 1 186 ? -5.090 5.584 8.915 1.00 98.50 186 ALA A C 1
ATOM 1512 O O . ALA A 1 186 ? -5.558 6.418 8.145 1.00 98.50 186 ALA A O 1
ATOM 1513 N N . ILE A 1 187 ? -3.803 5.258 8.883 1.00 98.12 187 ILE A N 1
ATOM 1514 C CA . ILE A 1 187 ? -2.835 5.934 8.021 1.00 98.12 187 ILE A CA 1
ATOM 1515 C C . ILE A 1 187 ? -2.075 4.896 7.206 1.00 98.12 187 ILE A C 1
ATOM 1517 O O . ILE A 1 187 ? -1.716 3.835 7.715 1.00 98.12 187 ILE A O 1
ATOM 1521 N N . ASP A 1 188 ? -1.857 5.207 5.933 1.00 97.44 188 ASP A N 1
ATOM 1522 C CA . ASP A 1 188 ? -1.120 4.368 4.995 1.00 97.44 188 ASP A CA 1
ATOM 1523 C C . ASP A 1 188 ? -0.008 5.188 4.317 1.00 97.44 188 ASP A C 1
ATOM 1525 O O . ASP A 1 188 ? -0.248 6.268 3.753 1.00 97.44 188 ASP A O 1
ATOM 1529 N N . TRP A 1 189 ? 1.226 4.687 4.419 1.00 96.38 189 TRP A N 1
ATOM 1530 C CA . TRP A 1 189 ? 2.423 5.360 3.927 1.00 96.38 189 TRP A CA 1
ATOM 1531 C C . TRP A 1 189 ? 2.644 5.017 2.459 1.00 96.38 189 TRP A C 1
ATOM 1533 O O . TRP A 1 189 ? 2.632 3.858 2.044 1.00 96.38 189 TRP A O 1
ATOM 1543 N N . LYS A 1 190 ? 2.903 6.033 1.637 1.00 94.56 190 LYS A N 1
ATOM 1544 C CA . LYS A 1 190 ? 3.182 5.869 0.211 1.00 94.56 190 LYS A CA 1
ATOM 1545 C C . LYS A 1 190 ? 4.492 6.529 -0.163 1.00 94.56 190 LYS A C 1
ATOM 1547 O O . LYS A 1 190 ? 4.797 7.649 0.219 1.00 94.56 190 LYS A O 1
ATOM 1552 N N . THR A 1 191 ? 5.251 5.847 -1.007 1.00 91.56 191 THR A N 1
ATOM 1553 C CA . THR A 1 191 ? 6.484 6.399 -1.584 1.00 91.56 191 THR A CA 1
ATOM 1554 C C . THR A 1 191 ? 6.401 6.505 -3.107 1.00 91.56 191 THR A C 1
ATOM 1556 O O . THR A 1 191 ? 7.339 6.955 -3.756 1.00 91.56 191 THR A O 1
ATOM 1559 N N . SER A 1 192 ? 5.293 6.082 -3.723 1.00 82.06 192 SER A N 1
ATOM 1560 C CA . SER A 1 192 ? 5.114 6.134 -5.177 1.00 82.06 192 SER A CA 1
ATOM 1561 C C . SER A 1 192 ? 5.072 7.571 -5.703 1.00 82.06 192 SER A C 1
ATOM 1563 O O . SER A 1 192 ? 4.583 8.482 -5.040 1.00 82.06 192 SER A O 1
ATOM 1565 N N . SER A 1 193 ? 5.522 7.772 -6.945 1.00 74.00 193 SER A N 1
ATOM 1566 C CA . SER A 1 193 ? 5.408 9.066 -7.634 1.00 74.00 193 SER A CA 1
ATOM 1567 C C . SER A 1 193 ? 3.957 9.438 -7.956 1.00 74.00 193 SER A C 1
ATOM 1569 O O . SER A 1 193 ? 3.614 10.617 -7.985 1.00 74.00 193 SER A O 1
ATOM 1571 N N . SER A 1 194 ? 3.101 8.439 -8.176 1.00 78.12 194 SER A N 1
ATOM 1572 C CA . SER A 1 194 ? 1.688 8.611 -8.519 1.00 78.12 194 SER A CA 1
ATOM 1573 C C . SER A 1 194 ? 0.769 8.290 -7.340 1.00 78.12 194 SER A C 1
ATOM 1575 O O . SER A 1 194 ? 1.088 7.446 -6.498 1.00 78.12 194 SER A O 1
ATOM 1577 N N . VAL A 1 195 ? -0.378 8.971 -7.295 1.00 76.44 195 VAL A N 1
ATOM 1578 C CA . VAL A 1 195 ? -1.485 8.684 -6.371 1.00 76.44 195 VAL A CA 1
ATOM 1579 C C . VAL A 1 195 ? -2.503 7.819 -7.106 1.00 76.44 195 VAL A C 1
ATOM 1581 O O . VAL A 1 195 ? -2.842 8.109 -8.252 1.00 76.44 195 VAL A O 1
ATOM 1584 N N . HIS A 1 196 ? -2.971 6.763 -6.447 1.00 84.50 196 HIS A N 1
ATOM 1585 C CA . HIS A 1 196 ? -3.871 5.766 -7.017 1.00 84.50 196 HIS A CA 1
ATOM 1586 C C . HIS A 1 196 ? -5.164 5.694 -6.203 1.00 84.50 196 HIS A C 1
ATOM 1588 O O . HIS A 1 196 ? -5.123 5.783 -4.975 1.00 84.50 196 HIS A O 1
ATOM 1594 N N . THR A 1 197 ? -6.305 5.524 -6.872 1.00 89.06 197 THR A N 1
ATOM 1595 C CA . THR A 1 197 ? -7.624 5.438 -6.220 1.00 89.06 197 THR A CA 1
ATOM 1596 C C . THR A 1 197 ? -7.691 4.266 -5.239 1.00 89.06 197 THR A C 1
ATOM 1598 O O . THR A 1 197 ? -8.301 4.351 -4.179 1.00 89.06 197 THR A O 1
ATOM 1601 N N . GLU A 1 198 ? -6.977 3.189 -5.542 1.00 94.44 198 GLU A N 1
ATOM 1602 C CA . GLU A 1 198 ? -6.860 1.984 -4.727 1.00 94.44 198 GLU A CA 1
ATOM 1603 C C . GLU A 1 198 ? -6.258 2.254 -3.346 1.00 94.44 198 GLU A C 1
ATOM 1605 O O . GLU A 1 198 ? -6.459 1.460 -2.432 1.00 94.44 198 GLU A O 1
ATOM 1610 N N . TYR A 1 199 ? -5.554 3.375 -3.163 1.00 95.38 199 TYR A N 1
ATOM 1611 C CA . TYR A 1 199 ? -5.037 3.769 -1.855 1.00 95.38 199 TYR A CA 1
ATOM 1612 C C . TYR A 1 199 ? -6.176 4.118 -0.897 1.00 95.38 199 TYR A C 1
ATOM 1614 O O . TYR A 1 199 ? -6.106 3.759 0.274 1.00 95.38 199 TYR A O 1
ATOM 1622 N N . LEU A 1 200 ? -7.253 4.731 -1.407 1.00 96.75 200 LEU A N 1
ATOM 1623 C CA . LEU A 1 200 ? -8.448 5.045 -0.624 1.00 96.75 200 LEU A CA 1
ATOM 1624 C C . LEU A 1 200 ? -9.150 3.755 -0.201 1.00 96.75 200 LEU A C 1
ATOM 1626 O O . LEU A 1 200 ? -9.521 3.609 0.961 1.00 96.75 200 LEU A O 1
ATOM 1630 N N . LEU A 1 201 ? -9.275 2.803 -1.131 1.00 98.25 201 LEU A N 1
ATOM 1631 C CA . LEU A 1 201 ? -9.875 1.492 -0.873 1.00 98.25 201 LEU A CA 1
ATOM 1632 C C . LEU A 1 201 ? -9.077 0.721 0.186 1.00 98.25 201 LEU A C 1
ATOM 1634 O O . LEU A 1 201 ? -9.654 0.157 1.112 1.00 98.25 201 LEU A O 1
ATOM 1638 N N . GLN A 1 202 ? -7.746 0.739 0.070 1.00 98.19 202 GLN A N 1
ATOM 1639 C CA . GLN A 1 202 ? -6.843 0.052 0.987 1.00 98.19 202 GLN A CA 1
ATOM 1640 C C . GLN A 1 202 ? -6.963 0.582 2.420 1.00 98.19 202 GLN A C 1
ATOM 1642 O O . GLN A 1 202 ? -7.272 -0.189 3.327 1.00 98.19 202 GLN A O 1
ATOM 1647 N N . VAL A 1 203 ? -6.759 1.887 2.627 1.00 98.38 203 VAL A N 1
ATOM 1648 C CA . VAL A 1 203 ? -6.798 2.468 3.979 1.00 98.38 203 VAL A CA 1
ATOM 1649 C C . VAL A 1 203 ? -8.212 2.430 4.575 1.00 98.38 203 VAL A C 1
ATOM 1651 O O . VAL A 1 203 ? -8.366 2.263 5.782 1.00 98.38 203 VAL A O 1
ATOM 1654 N N . SER A 1 204 ? -9.260 2.482 3.744 1.00 98.62 204 SER A N 1
ATOM 1655 C CA . SER A 1 204 ? -10.643 2.316 4.216 1.00 98.62 204 SER A CA 1
ATOM 1656 C C . SER A 1 204 ? -10.924 0.887 4.676 1.00 98.62 204 SER A C 1
ATOM 1658 O O . SER A 1 204 ? -11.551 0.694 5.714 1.00 98.62 204 SER A O 1
ATOM 1660 N N . ALA A 1 205 ? -10.408 -0.128 3.972 1.00 98.69 205 ALA A N 1
ATOM 1661 C CA . ALA A 1 205 ? -10.486 -1.516 4.429 1.00 98.69 205 ALA A CA 1
ATOM 1662 C C . ALA A 1 205 ? -9.776 -1.715 5.776 1.00 98.69 205 ALA A C 1
ATOM 1664 O O . ALA A 1 205 ? -10.275 -2.444 6.633 1.00 98.69 205 ALA A O 1
ATOM 1665 N N . TYR A 1 206 ? -8.651 -1.031 5.990 1.00 98.44 206 TYR A N 1
ATOM 1666 C CA . TYR A 1 206 ? -7.939 -1.043 7.269 1.00 98.44 206 TYR A CA 1
ATOM 1667 C C . TYR A 1 206 ? -8.757 -0.384 8.379 1.00 98.44 206 TYR A C 1
ATOM 1669 O O . TYR A 1 206 ? -8.947 -0.999 9.426 1.00 98.44 206 TYR A O 1
ATOM 1677 N N . ALA A 1 207 ? -9.314 0.806 8.133 1.00 98.62 207 ALA A N 1
ATOM 1678 C CA . ALA A 1 207 ? -10.181 1.499 9.083 1.00 98.62 207 ALA A CA 1
ATOM 1679 C C . ALA A 1 207 ? -11.359 0.614 9.526 1.00 98.62 207 ALA A C 1
ATOM 1681 O O . ALA A 1 207 ? -11.556 0.397 10.719 1.00 98.62 207 ALA A O 1
ATOM 1682 N N . LYS A 1 208 ? -12.089 0.006 8.581 1.00 98.69 208 LYS A N 1
ATOM 1683 C CA . LYS A 1 208 ? -13.246 -0.853 8.896 1.00 98.69 208 LYS A CA 1
ATOM 1684 C C . LYS A 1 208 ? -12.858 -2.166 9.581 1.00 98.69 208 LYS A C 1
ATOM 1686 O O . LYS A 1 208 ? -13.630 -2.668 10.397 1.00 98.69 208 LYS A O 1
ATOM 1691 N N . ALA A 1 209 ? -11.675 -2.712 9.297 1.00 98.06 209 ALA A N 1
ATOM 1692 C CA . ALA A 1 209 ? -11.158 -3.862 10.034 1.00 98.06 209 ALA A CA 1
ATOM 1693 C C . ALA A 1 209 ? -10.806 -3.495 11.483 1.00 98.06 209 ALA A C 1
ATOM 1695 O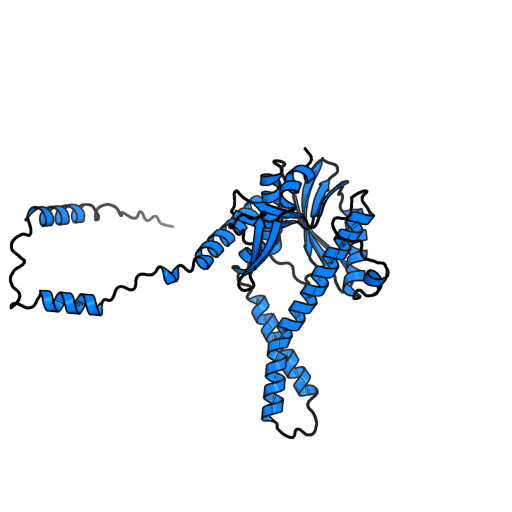 O . ALA A 1 209 ? -11.120 -4.256 12.397 1.00 98.06 209 ALA A O 1
ATOM 1696 N N . VAL A 1 210 ? -10.214 -2.316 11.713 1.00 97.94 210 VAL A N 1
ATOM 1697 C CA . VAL A 1 210 ? -9.990 -1.799 13.071 1.00 97.94 210 VAL A CA 1
ATOM 1698 C C . VAL A 1 210 ? -11.315 -1.651 13.802 1.00 97.94 210 VAL A C 1
ATOM 1700 O O . VAL A 1 210 ? -11.412 -2.166 14.906 1.00 97.94 210 VAL A O 1
ATOM 1703 N N . GLU A 1 211 ? -12.339 -1.047 13.192 1.00 98.12 211 GLU A N 1
ATOM 1704 C CA . GLU A 1 211 ? -13.670 -0.927 13.810 1.00 98.12 211 GLU A CA 1
ATOM 1705 C C . GLU A 1 211 ? -14.261 -2.288 14.198 1.00 98.12 211 GLU A C 1
ATOM 1707 O O . GLU A 1 211 ? -14.821 -2.440 15.282 1.00 98.12 211 GLU A O 1
ATOM 1712 N N . GLU A 1 212 ? -14.120 -3.301 13.338 1.00 97.75 212 GLU A N 1
ATOM 1713 C CA . GLU A 1 212 ? -14.575 -4.665 13.626 1.00 97.75 212 GLU A CA 1
ATOM 1714 C C . GLU A 1 212 ? -13.850 -5.277 14.833 1.00 97.75 212 GLU A C 1
ATOM 1716 O O . GLU A 1 212 ? -14.484 -5.906 15.680 1.00 97.75 212 GLU A O 1
ATOM 1721 N N . ILE A 1 213 ? -12.526 -5.120 14.902 1.00 96.31 213 ILE A N 1
ATOM 1722 C CA . ILE A 1 213 ? -11.673 -5.765 15.909 1.00 96.31 213 ILE A CA 1
ATOM 1723 C C . ILE A 1 213 ? -11.731 -5.022 17.244 1.00 96.31 213 ILE A C 1
ATOM 1725 O O . ILE A 1 213 ? -11.794 -5.644 18.307 1.00 96.31 213 ILE A O 1
ATOM 1729 N N . SER A 1 214 ? -11.659 -3.694 17.195 1.00 95.62 214 SER A N 1
ATOM 1730 C CA . SER A 1 214 ? -11.585 -2.836 18.368 1.00 95.62 214 SER A CA 1
ATOM 1731 C C . SER A 1 214 ? -12.970 -2.480 18.905 1.00 95.62 214 SER A C 1
ATOM 1733 O O . SER A 1 214 ? -13.111 -2.274 20.108 1.00 95.62 214 SER A O 1
ATOM 1735 N N . GLY A 1 215 ? -14.001 -2.418 18.061 1.00 96.50 215 GLY A N 1
ATOM 1736 C CA . GLY A 1 215 ? -15.304 -1.853 18.417 1.00 96.50 215 GLY A CA 1
ATOM 1737 C C . GLY A 1 215 ? -15.302 -0.326 18.584 1.00 96.50 215 GLY A C 1
ATOM 1738 O O . GLY A 1 215 ? -16.331 0.234 18.951 1.00 96.50 215 GLY A O 1
ATOM 1739 N N . GLU A 1 216 ? -14.174 0.347 18.336 1.00 97.38 216 GLU A N 1
ATOM 1740 C CA . GLU A 1 216 ? -14.066 1.809 18.312 1.00 97.38 216 GLU A CA 1
ATOM 1741 C C . GLU A 1 216 ? -14.192 2.321 16.870 1.00 97.38 216 GLU A C 1
ATOM 1743 O O . GLU A 1 216 ? -13.587 1.732 15.971 1.00 97.38 216 GLU A O 1
ATOM 1748 N N . PRO A 1 217 ? -14.941 3.411 16.628 1.00 97.88 217 PRO A N 1
ATOM 1749 C CA . PRO A 1 217 ? -15.061 3.996 15.298 1.00 97.88 217 PRO A CA 1
ATOM 1750 C C . PRO A 1 217 ? -13.727 4.585 14.824 1.00 97.88 217 PRO A C 1
ATOM 1752 O O . PRO A 1 217 ? -12.985 5.182 15.607 1.00 97.88 217 PRO A O 1
ATOM 1755 N N . VAL A 1 218 ? -13.465 4.483 13.521 1.00 98.50 218 VAL A N 1
ATOM 1756 C CA . VAL A 1 218 ? -12.306 5.099 12.861 1.00 98.50 218 VAL A CA 1
ATOM 1757 C C . VAL A 1 218 ? -12.828 6.136 11.862 1.00 98.50 218 VAL A C 1
ATOM 1759 O O . VAL A 1 218 ? -13.028 5.819 10.689 1.00 98.50 218 VAL A O 1
ATOM 1762 N N . PRO A 1 219 ? -13.117 7.372 12.319 1.00 98.19 219 PRO A N 1
ATOM 1763 C CA . PRO A 1 219 ? -13.776 8.389 11.497 1.00 98.19 219 PRO A CA 1
ATOM 1764 C C . PRO A 1 219 ? -12.888 8.956 10.386 1.00 98.19 219 PRO A C 1
ATOM 1766 O O . PRO A 1 219 ? -13.406 9.557 9.445 1.00 98.19 219 PRO A O 1
ATOM 1769 N N . GLU A 1 220 ? -11.568 8.786 10.480 1.00 98.25 220 GLU A N 1
ATOM 1770 C CA . GLU A 1 220 ? -10.623 9.321 9.508 1.00 98.25 220 GLU A CA 1
ATOM 1771 C C . GLU A 1 220 ? -9.669 8.258 8.973 1.00 98.25 220 GLU A C 1
ATOM 1773 O O . GLU A 1 220 ? -9.239 7.340 9.672 1.00 98.25 220 GLU A O 1
ATOM 1778 N N . ALA A 1 221 ? -9.306 8.420 7.704 1.00 98.31 221 ALA A N 1
ATOM 1779 C CA . ALA A 1 221 ? -8.283 7.622 7.063 1.00 98.31 221 ALA A CA 1
ATOM 1780 C C . ALA A 1 221 ? -7.422 8.523 6.178 1.00 98.31 221 ALA A C 1
ATOM 1782 O O . ALA A 1 221 ? -7.963 9.294 5.381 1.00 98.31 221 ALA A O 1
ATOM 1783 N N . TRP A 1 222 ? -6.101 8.459 6.321 1.00 97.88 222 TRP A N 1
ATOM 1784 C CA . TRP A 1 222 ? -5.160 9.331 5.625 1.00 97.88 222 TRP A CA 1
ATOM 1785 C C . TRP A 1 222 ? -4.198 8.533 4.750 1.00 97.88 222 TRP A C 1
ATOM 1787 O O . TRP A 1 222 ? -3.705 7.469 5.115 1.00 97.88 222 TRP A O 1
ATOM 1797 N N . ILE A 1 223 ? -3.895 9.098 3.588 1.00 97.19 223 ILE A N 1
ATOM 1798 C CA . ILE A 1 223 ? -2.845 8.624 2.692 1.00 97.19 223 ILE A CA 1
ATOM 1799 C C . ILE A 1 223 ? -1.740 9.666 2.741 1.00 97.19 223 ILE A C 1
ATOM 1801 O O . ILE A 1 223 ? -1.983 10.821 2.381 1.00 97.19 223 ILE A O 1
ATOM 1805 N N . VAL A 1 224 ? -0.540 9.269 3.153 1.00 96.38 224 VAL A N 1
ATOM 1806 C CA . VAL A 1 224 ? 0.605 10.179 3.279 1.00 96.38 224 VAL A CA 1
ATOM 1807 C C . VAL A 1 224 ? 1.698 9.725 2.324 1.00 96.38 224 VAL A C 1
ATOM 1809 O O . VAL A 1 224 ? 2.203 8.609 2.412 1.00 96.38 224 VAL A O 1
ATOM 1812 N N . LYS A 1 225 ? 2.041 10.585 1.368 1.00 95.44 225 LYS A N 1
ATOM 1813 C CA . LYS A 1 225 ? 2.967 10.302 0.275 1.00 95.44 225 LYS A CA 1
ATOM 1814 C C . LYS A 1 225 ? 4.267 11.076 0.460 1.00 95.44 225 LYS A C 1
ATOM 1816 O O . LYS A 1 225 ? 4.243 12.301 0.454 1.00 95.44 225 LYS A O 1
ATOM 1821 N N . PHE A 1 226 ? 5.398 10.383 0.505 1.00 95.25 226 PHE A N 1
ATOM 1822 C CA . PHE A 1 226 ? 6.730 10.982 0.628 1.00 95.25 226 PHE A CA 1
ATOM 1823 C C . PHE A 1 226 ? 7.458 11.046 -0.719 1.00 95.25 226 PHE A C 1
ATOM 1825 O O . PHE A 1 226 ? 7.467 10.076 -1.486 1.00 95.25 226 PHE A O 1
ATOM 1832 N N . ASN A 1 227 ? 8.089 12.185 -1.020 1.00 93.31 227 ASN A N 1
ATOM 1833 C CA . ASN A 1 227 ? 8.865 12.368 -2.247 1.00 93.31 227 ASN A CA 1
ATOM 1834 C C . ASN A 1 227 ? 10.285 11.794 -2.089 1.00 93.31 227 ASN A C 1
ATOM 1836 O O . ASN A 1 227 ? 11.065 12.238 -1.254 1.00 93.31 227 ASN A O 1
ATOM 1840 N N . LYS A 1 228 ? 10.638 10.829 -2.948 1.00 90.88 228 LYS A N 1
ATOM 1841 C CA . LYS A 1 228 ? 11.934 10.123 -2.940 1.00 90.88 228 LYS A CA 1
ATOM 1842 C C . LYS A 1 228 ? 13.145 10.970 -3.364 1.00 90.88 228 LYS A C 1
ATOM 1844 O O . LYS A 1 228 ? 14.269 10.520 -3.168 1.00 90.88 228 LYS A O 1
ATOM 1849 N N . LYS A 1 229 ? 12.939 12.100 -4.049 1.00 90.12 229 LYS A N 1
ATOM 1850 C CA . LYS A 1 229 ? 14.002 12.875 -4.719 1.00 90.12 229 LYS A CA 1
ATOM 1851 C C . LYS A 1 229 ? 14.236 14.237 -4.082 1.00 90.12 229 LYS A C 1
ATOM 1853 O O . LYS A 1 229 ? 15.374 14.587 -3.807 1.00 90.12 229 LYS A O 1
ATOM 1858 N N . GLU A 1 230 ? 13.164 14.995 -3.896 1.00 90.88 230 GLU A N 1
ATOM 1859 C CA . GLU A 1 230 ? 13.231 16.392 -3.444 1.00 90.88 230 GLU A CA 1
ATOM 1860 C C . GLU A 1 230 ? 12.968 16.522 -1.939 1.00 90.88 230 GLU A C 1
ATOM 1862 O O . GLU A 1 230 ? 13.277 17.551 -1.346 1.00 90.88 230 GLU A O 1
ATOM 1867 N N . GLY A 1 231 ? 12.432 15.469 -1.312 1.00 90.69 231 GLY A N 1
ATOM 1868 C CA . GLY A 1 231 ? 11.912 15.522 0.050 1.00 90.69 231 GLY A CA 1
ATOM 1869 C C . GLY A 1 231 ? 10.535 16.177 0.131 1.00 90.69 231 GLY A C 1
ATOM 1870 O O . GLY A 1 231 ? 9.955 16.598 -0.871 1.00 90.69 231 GLY A O 1
ATOM 1871 N N . GLY A 1 232 ? 9.985 16.202 1.341 1.00 93.69 232 GLY A N 1
ATOM 1872 C CA . GLY A 1 232 ? 8.629 16.664 1.608 1.00 93.69 232 GLY A CA 1
ATOM 1873 C C . GLY A 1 232 ? 7.569 15.576 1.434 1.00 93.69 232 GLY A C 1
ATOM 1874 O O . GLY A 1 232 ? 7.853 14.416 1.104 1.00 93.69 232 GLY A O 1
ATOM 1875 N N . PHE A 1 233 ? 6.325 15.968 1.696 1.00 94.88 233 PHE A N 1
ATOM 1876 C CA . PHE A 1 233 ? 5.180 15.073 1.716 1.00 94.88 233 PHE A CA 1
ATOM 1877 C C . PHE A 1 233 ? 3.915 15.746 1.181 1.00 94.88 233 PHE A C 1
ATOM 1879 O O . PHE A 1 233 ? 3.714 16.946 1.345 1.00 94.88 233 PHE A O 1
ATOM 1886 N N . ASP A 1 234 ? 3.038 14.930 0.605 1.00 93.69 234 ASP A N 1
ATOM 1887 C CA . ASP A 1 234 ? 1.637 15.260 0.361 1.00 93.69 234 ASP A CA 1
ATOM 1888 C C . ASP A 1 234 ? 0.791 14.349 1.244 1.00 93.69 234 ASP A C 1
ATOM 1890 O O . ASP A 1 234 ? 1.058 13.149 1.301 1.00 93.69 234 ASP A O 1
ATOM 1894 N N . TRP A 1 235 ? -0.271 14.849 1.865 1.00 93.25 235 TRP A N 1
ATOM 1895 C CA . TRP A 1 235 ? -1.241 13.968 2.509 1.00 93.25 235 TRP A CA 1
ATOM 1896 C C . TRP A 1 235 ? -2.668 14.313 2.110 1.00 93.25 235 TRP A C 1
ATOM 1898 O O . TRP A 1 235 ? -2.980 15.447 1.745 1.00 93.25 235 TRP A O 1
ATOM 1908 N N . LYS A 1 236 ? -3.527 13.293 2.112 1.00 94.19 236 LYS A N 1
ATOM 1909 C CA . LYS A 1 236 ? -4.947 13.418 1.787 1.00 94.19 236 LYS A CA 1
ATOM 1910 C C . LYS A 1 236 ? -5.776 12.581 2.741 1.00 94.19 236 LYS A C 1
ATOM 1912 O O . LYS A 1 236 ? -5.466 11.412 2.959 1.00 94.19 236 LYS A O 1
ATOM 1917 N N . GLN A 1 237 ? -6.859 13.162 3.236 1.00 96.69 237 GLN A N 1
ATOM 1918 C CA . GLN A 1 237 ? -7.907 12.430 3.933 1.00 96.69 237 GLN A CA 1
ATOM 1919 C C . GLN A 1 237 ? -8.845 11.762 2.924 1.00 96.69 237 GLN A C 1
ATOM 1921 O O . GLN A 1 237 ? -9.183 12.346 1.891 1.00 96.69 237 GLN A O 1
ATOM 1926 N N . VAL A 1 238 ? -9.270 10.535 3.221 1.00 97.69 238 VAL A N 1
ATOM 1927 C CA . VAL A 1 238 ? -10.320 9.843 2.473 1.00 97.69 238 VAL A CA 1
ATOM 1928 C C . VAL A 1 238 ? -11.646 10.583 2.690 1.00 97.69 238 VAL A C 1
ATOM 1930 O O . VAL A 1 238 ? -12.077 10.698 3.837 1.00 97.69 238 VAL A O 1
ATOM 1933 N N . PRO A 1 239 ? -12.324 11.056 1.626 1.00 96.75 239 PRO A N 1
ATOM 1934 C CA . PRO A 1 239 ? -13.561 11.828 1.775 1.00 96.75 239 PRO A CA 1
ATOM 1935 C C . PRO A 1 239 ? -14.716 11.031 2.392 1.00 96.75 239 PRO A C 1
ATOM 1937 O O . PRO A 1 239 ? -15.497 11.575 3.165 1.00 96.75 239 PRO A O 1
ATOM 1940 N N . ASN A 1 240 ? -14.830 9.746 2.041 1.00 97.81 240 ASN A N 1
ATOM 1941 C CA . ASN A 1 240 ? -15.877 8.854 2.529 1.00 97.81 240 ASN A CA 1
ATOM 1942 C C . ASN A 1 240 ? -15.338 7.424 2.677 1.00 97.81 240 ASN A C 1
ATOM 1944 O O . ASN A 1 240 ? -15.130 6.709 1.691 1.00 97.81 240 ASN A O 1
ATOM 1948 N N . ILE A 1 241 ? -15.093 7.018 3.925 1.00 98.50 241 ILE A N 1
ATOM 1949 C CA . ILE A 1 241 ? -14.537 5.700 4.264 1.00 98.50 241 ILE A CA 1
ATOM 1950 C C . ILE A 1 241 ? -15.526 4.583 3.924 1.00 98.50 241 ILE A C 1
ATOM 1952 O O . ILE A 1 241 ? -15.116 3.556 3.392 1.00 98.50 241 ILE A O 1
ATOM 1956 N N . ASN A 1 242 ? -16.820 4.772 4.199 1.00 98.44 242 ASN A N 1
ATOM 1957 C CA . ASN A 1 242 ? -17.822 3.728 3.965 1.00 98.44 242 ASN A CA 1
ATOM 1958 C C . ASN A 1 242 ? -17.991 3.455 2.467 1.00 98.44 242 ASN A C 1
ATOM 1960 O O . ASN A 1 242 ? -17.912 2.308 2.052 1.00 98.44 242 ASN A O 1
ATOM 1964 N N . GLU A 1 243 ? -18.100 4.502 1.647 1.00 98.38 243 GLU A N 1
ATOM 1965 C CA . GLU A 1 243 ? -18.175 4.358 0.185 1.00 98.38 243 GLU A CA 1
ATOM 1966 C C . GLU A 1 243 ? -16.916 3.694 -0.393 1.00 98.38 243 GLU A C 1
ATOM 1968 O O . GLU A 1 243 ? -16.998 2.778 -1.213 1.00 98.38 243 GLU A O 1
ATOM 1973 N N . SER A 1 244 ? -15.735 4.106 0.078 1.00 98.38 244 SER A N 1
ATOM 1974 C CA . SER A 1 244 ? -14.467 3.492 -0.334 1.00 98.38 244 SER A CA 1
ATOM 1975 C C . SER A 1 244 ? -14.377 2.026 0.106 1.00 98.38 244 SER A C 1
ATOM 1977 O O . SER A 1 244 ? -13.826 1.187 -0.606 1.00 98.38 244 SER A O 1
ATOM 1979 N N . PHE A 1 245 ? -14.934 1.682 1.266 1.00 98.69 245 PHE A N 1
ATOM 1980 C CA . PHE A 1 245 ? -14.985 0.306 1.737 1.00 98.69 245 PHE A CA 1
ATOM 1981 C C . PHE A 1 245 ? -15.983 -0.554 0.954 1.00 98.69 245 PHE A C 1
ATOM 1983 O O . PHE A 1 245 ? -15.654 -1.683 0.601 1.00 98.69 245 PHE A O 1
ATOM 1990 N N . ASP A 1 246 ? -17.153 -0.027 0.597 1.00 98.62 246 ASP A N 1
ATOM 1991 C CA . ASP A 1 246 ? -18.134 -0.733 -0.239 1.00 98.62 246 ASP A CA 1
ATOM 1992 C C . ASP A 1 246 ? -17.563 -1.040 -1.634 1.00 98.62 246 ASP A C 1
ATOM 1994 O O . ASP A 1 246 ? -17.743 -2.137 -2.183 1.00 98.62 246 ASP A O 1
ATOM 1998 N N . ALA A 1 247 ? -16.788 -0.107 -2.193 1.00 98.38 247 ALA A N 1
ATOM 1999 C CA . ALA A 1 247 ? -16.035 -0.333 -3.422 1.00 98.38 247 ALA A CA 1
ATOM 2000 C C . ALA A 1 247 ? -14.953 -1.419 -3.247 1.00 98.38 247 ALA A C 1
ATOM 2002 O O . ALA A 1 247 ? -14.793 -2.277 -4.122 1.00 98.38 247 ALA A O 1
ATOM 2003 N N . PHE A 1 248 ? -14.251 -1.452 -2.107 1.00 98.56 248 PHE A N 1
ATOM 2004 C CA . PHE A 1 248 ? -13.336 -2.551 -1.778 1.00 98.56 248 PHE A CA 1
ATOM 2005 C C . PHE A 1 248 ? -14.064 -3.902 -1.675 1.00 98.56 248 PHE A C 1
ATOM 2007 O O . PHE A 1 248 ? -13.595 -4.882 -2.253 1.00 98.56 248 PHE A O 1
ATOM 2014 N N . LEU A 1 249 ? -15.219 -3.972 -1.006 1.00 98.56 249 LEU A N 1
ATOM 2015 C CA . LEU A 1 249 ? -16.015 -5.201 -0.909 1.00 98.56 249 LEU A CA 1
ATOM 2016 C C . LEU A 1 249 ? -16.496 -5.678 -2.283 1.00 98.56 249 LEU A C 1
ATOM 2018 O O . LEU A 1 249 ? -16.509 -6.878 -2.555 1.00 98.56 249 LEU A O 1
ATOM 2022 N N . SER A 1 250 ? -16.822 -4.753 -3.184 1.00 98.38 250 SER A N 1
ATOM 2023 C CA . SER A 1 250 ? -17.148 -5.078 -4.576 1.00 98.38 250 SER A CA 1
ATOM 2024 C C . SER A 1 250 ? -15.960 -5.725 -5.300 1.00 98.38 250 SER A C 1
ATOM 2026 O O . SER A 1 250 ? -16.126 -6.743 -5.976 1.00 98.38 250 SER A O 1
ATOM 2028 N N . ALA A 1 251 ? -14.745 -5.199 -5.103 1.00 98.12 251 ALA A N 1
ATOM 2029 C CA . ALA A 1 251 ? -13.520 -5.810 -5.618 1.00 98.12 251 ALA A CA 1
ATOM 2030 C C . ALA A 1 251 ? -13.239 -7.181 -4.976 1.00 98.12 251 ALA A C 1
ATOM 2032 O O . ALA A 1 251 ? -12.865 -8.115 -5.683 1.00 98.12 251 ALA A O 1
ATOM 2033 N N . LEU A 1 252 ? -13.472 -7.337 -3.669 1.00 98.19 252 LEU A N 1
ATOM 2034 C CA . LEU A 1 252 ? -13.341 -8.612 -2.956 1.00 98.19 252 LEU A CA 1
ATOM 2035 C C 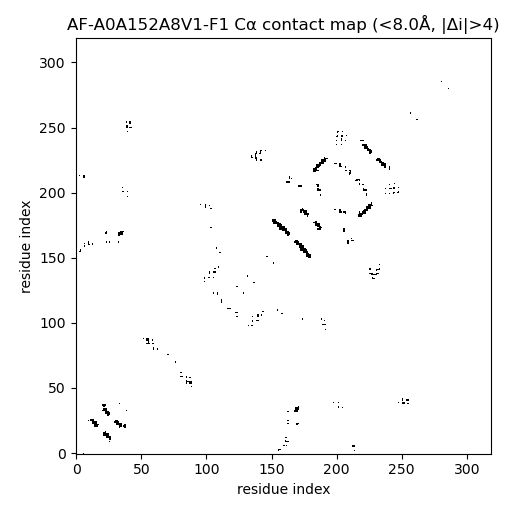. LEU A 1 252 ? -14.301 -9.669 -3.501 1.00 98.19 252 LEU A C 1
ATOM 2037 O O . LEU A 1 252 ? -13.886 -10.796 -3.763 1.00 98.19 252 LEU A O 1
ATOM 2041 N N . ASN A 1 253 ? -15.560 -9.305 -3.730 1.00 97.00 253 ASN A N 1
ATOM 2042 C CA . ASN A 1 253 ? -16.557 -10.201 -4.309 1.00 97.00 253 ASN A CA 1
ATOM 2043 C C . ASN A 1 253 ? -16.148 -10.664 -5.711 1.00 97.00 253 ASN A C 1
ATOM 2045 O O . ASN A 1 253 ? -16.223 -11.855 -6.017 1.00 97.00 253 ASN A O 1
ATOM 2049 N N . LEU A 1 254 ? -15.658 -9.741 -6.543 1.00 96.12 254 LEU A N 1
ATOM 2050 C CA . LEU A 1 254 ? -15.156 -10.072 -7.872 1.00 96.12 254 LEU A CA 1
ATOM 2051 C C . LEU A 1 254 ? -13.919 -10.977 -7.802 1.00 96.12 254 LEU A C 1
ATOM 2053 O O . LEU A 1 254 ? -13.850 -11.986 -8.502 1.00 96.12 254 LEU A O 1
ATOM 2057 N N . TRP A 1 255 ? -12.963 -10.649 -6.933 1.00 95.81 255 TRP A N 1
ATOM 2058 C CA . TRP A 1 255 ? -11.764 -11.452 -6.711 1.00 95.81 255 TRP A CA 1
ATOM 2059 C C . TRP A 1 255 ? -12.132 -12.874 -6.266 1.00 95.81 255 TRP A C 1
ATOM 2061 O O . TRP A 1 255 ? -11.663 -13.836 -6.867 1.00 95.81 255 TRP A O 1
ATOM 2071 N N . ASN A 1 256 ? -13.044 -13.023 -5.300 1.00 93.50 256 ASN A N 1
ATOM 2072 C CA . ASN A 1 256 ? -13.545 -14.322 -4.843 1.00 93.50 256 ASN A CA 1
ATOM 2073 C C . ASN A 1 256 ? -14.177 -15.122 -5.990 1.00 93.50 256 ASN A C 1
ATOM 2075 O O . ASN A 1 256 ? -13.884 -16.310 -6.151 1.00 93.50 256 ASN A O 1
ATOM 2079 N N . PHE A 1 257 ? -15.004 -14.477 -6.821 1.00 91.56 257 PHE A N 1
ATOM 2080 C CA . PHE A 1 257 ? -15.593 -15.122 -7.992 1.00 91.56 257 PHE A CA 1
ATOM 2081 C C . PHE A 1 257 ? -14.510 -15.713 -8.900 1.00 91.56 257 PHE A C 1
ATOM 2083 O O . PHE A 1 257 ? -14.571 -16.903 -9.191 1.00 91.56 257 PHE A O 1
ATOM 2090 N N . TYR A 1 258 ? -13.480 -14.949 -9.272 1.00 89.62 258 TYR A N 1
ATOM 2091 C CA . TYR A 1 258 ? -12.399 -15.442 -10.137 1.00 89.62 258 TYR A CA 1
ATOM 2092 C C . TYR A 1 258 ? -11.479 -16.471 -9.461 1.00 89.62 258 TYR A C 1
ATOM 2094 O O . TYR A 1 258 ? -11.070 -17.438 -10.107 1.00 89.62 258 TYR A O 1
ATOM 2102 N N . SER A 1 259 ? -11.194 -16.320 -8.168 1.00 86.25 259 SER A N 1
ATOM 2103 C CA . SER A 1 259 ? -10.333 -17.238 -7.407 1.00 86.25 259 SER A CA 1
ATOM 2104 C C . SER A 1 259 ? -10.918 -18.646 -7.284 1.00 86.25 259 SER A C 1
ATOM 2106 O O . SER A 1 259 ? -10.174 -19.619 -7.191 1.00 86.25 259 SER A O 1
ATOM 2108 N N . THR A 1 260 ? -12.244 -18.784 -7.360 1.00 80.31 260 THR A N 1
ATOM 2109 C CA . THR A 1 260 ? -12.932 -20.089 -7.354 1.00 80.31 260 THR A CA 1
ATOM 2110 C C . THR A 1 260 ? -12.964 -20.797 -8.716 1.00 80.31 260 THR A C 1
ATOM 2112 O O . THR A 1 260 ? -13.705 -21.769 -8.866 1.00 80.31 260 THR A O 1
ATOM 2115 N N . LYS A 1 261 ? -12.219 -20.299 -9.718 1.00 76.06 261 LYS A N 1
ATOM 2116 C CA . LYS A 1 261 ? -12.158 -20.827 -11.097 1.00 76.06 261 LYS A CA 1
ATOM 2117 C C . LYS A 1 261 ? -13.538 -21.246 -11.632 1.00 76.06 261 LYS A C 1
ATOM 2119 O O . LYS A 1 261 ? -13.787 -22.415 -11.910 1.00 76.06 261 LYS A O 1
ATOM 2124 N N . PRO A 1 262 ? -14.479 -20.300 -11.764 1.00 71.06 262 PRO A N 1
ATOM 2125 C CA . PRO A 1 262 ? -15.874 -20.605 -12.069 1.00 71.06 262 PRO A CA 1
ATOM 2126 C C . PRO A 1 262 ? -16.035 -21.311 -13.420 1.00 71.06 262 PRO A C 1
ATOM 2128 O O . PRO A 1 262 ? -16.979 -22.075 -13.593 1.00 71.06 262 PRO A O 1
ATOM 2131 N N . ILE A 1 263 ? -15.086 -21.118 -14.342 1.00 73.38 263 ILE A N 1
ATOM 2132 C CA . ILE A 1 263 ? -15.064 -21.795 -15.639 1.00 73.38 263 ILE A CA 1
ATOM 2133 C C . ILE A 1 263 ? -14.920 -23.320 -15.515 1.00 73.38 263 ILE A C 1
ATOM 2135 O O . ILE A 1 263 ? -15.516 -24.043 -16.307 1.00 73.38 263 ILE A O 1
ATOM 2139 N N . ASP A 1 264 ? -14.243 -23.813 -14.472 1.00 73.56 264 ASP A N 1
ATOM 2140 C CA . ASP A 1 264 ? -14.065 -25.248 -14.214 1.00 73.56 264 ASP A CA 1
ATOM 2141 C C . ASP A 1 264 ? -15.385 -25.917 -13.774 1.00 73.56 264 ASP A C 1
ATOM 2143 O O . ASP A 1 264 ? -15.506 -27.140 -13.788 1.00 73.56 264 ASP A O 1
ATOM 2147 N N . ARG A 1 265 ? -16.398 -25.120 -13.396 1.00 69.75 265 ARG A N 1
ATOM 2148 C CA . ARG A 1 265 ? -17.753 -25.582 -13.046 1.00 69.75 265 ARG A CA 1
ATOM 2149 C C . ARG A 1 265 ? -18.719 -25.578 -14.231 1.00 69.75 265 ARG A C 1
ATOM 2151 O O . ARG A 1 265 ? -19.868 -25.991 -14.069 1.00 69.75 265 ARG A O 1
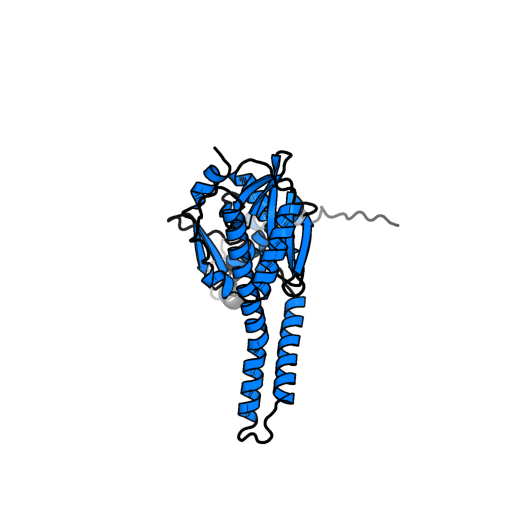ATOM 2158 N N . LEU A 1 266 ? -18.300 -25.102 -15.407 1.00 70.69 266 LEU A N 1
ATOM 2159 C CA . LEU A 1 266 ? -19.145 -25.152 -16.595 1.00 70.69 266 LEU A CA 1
ATOM 2160 C C . LEU A 1 266 ? -19.317 -26.605 -17.039 1.00 70.69 266 LEU A C 1
ATOM 2162 O O . LEU A 1 266 ? -18.365 -27.282 -17.422 1.00 70.69 266 LEU A O 1
ATOM 2166 N N . VAL A 1 267 ? -20.561 -27.077 -17.026 1.00 67.50 267 VAL A N 1
ATOM 2167 C CA . VAL A 1 267 ? -20.907 -28.362 -17.628 1.00 67.50 267 VAL A CA 1
ATOM 2168 C C . VAL A 1 267 ? -20.879 -28.184 -19.141 1.00 67.50 267 VAL A C 1
ATOM 2170 O O . VAL A 1 267 ? -21.680 -27.438 -19.705 1.00 67.50 267 VAL A O 1
ATOM 2173 N N . THR A 1 268 ? -19.958 -28.875 -19.810 1.00 66.44 268 THR A N 1
ATOM 2174 C CA . THR A 1 268 ? -20.005 -28.982 -21.269 1.00 66.44 268 THR A CA 1
ATOM 2175 C C . THR A 1 268 ? -21.160 -29.906 -21.628 1.00 66.44 268 THR A C 1
ATOM 2177 O O . THR A 1 268 ? -21.113 -31.104 -21.358 1.00 66.44 268 THR A O 1
ATOM 2180 N N . ILE A 1 269 ? -22.219 -29.350 -22.212 1.00 65.88 269 ILE A N 1
ATOM 2181 C CA . ILE A 1 269 ? -23.303 -30.152 -22.776 1.00 65.88 269 ILE A CA 1
ATOM 2182 C C . ILE A 1 269 ? -22.808 -30.685 -24.122 1.00 65.88 269 ILE A C 1
ATOM 2184 O O . ILE A 1 269 ? -22.630 -29.918 -25.069 1.00 65.88 269 ILE A O 1
ATOM 2188 N N . ASP A 1 270 ? -22.566 -31.994 -24.210 1.00 69.56 270 ASP A N 1
ATOM 2189 C CA . ASP A 1 270 ? -22.256 -32.649 -25.481 1.00 69.56 270 ASP A CA 1
ATOM 2190 C C . ASP A 1 270 ? -23.516 -32.734 -26.350 1.00 69.56 270 ASP A C 1
ATOM 2192 O O . ASP A 1 270 ? -24.302 -33.685 -26.298 1.00 69.56 270 ASP A O 1
ATOM 2196 N N . PHE A 1 271 ? -23.706 -31.708 -27.174 1.00 66.81 271 PHE A N 1
ATOM 2197 C CA . PHE A 1 271 ? -24.798 -31.662 -28.135 1.00 66.81 271 PHE A CA 1
ATOM 2198 C C . PHE A 1 271 ? -24.681 -32.738 -29.219 1.00 66.81 271 PHE A C 1
ATOM 2200 O O . PHE A 1 271 ? -25.714 -33.156 -29.732 1.00 66.81 271 PHE A O 1
ATOM 2207 N N . LYS A 1 272 ? -23.478 -33.214 -29.577 1.00 70.38 272 LYS A N 1
ATOM 2208 C CA . LYS A 1 272 ? -23.320 -34.258 -30.604 1.00 70.38 272 LYS A CA 1
ATOM 2209 C C . LYS A 1 272 ? -23.763 -35.611 -30.069 1.00 70.38 272 LYS A C 1
ATOM 2211 O O . LYS A 1 272 ? -24.607 -36.238 -30.702 1.00 70.38 272 LYS A O 1
ATOM 2216 N N . GLY A 1 273 ? -23.286 -36.003 -28.890 1.00 67.38 273 GLY A N 1
ATOM 2217 C CA . GLY A 1 273 ? -23.728 -37.225 -28.222 1.00 67.38 273 GLY A CA 1
ATOM 2218 C C . GLY A 1 273 ? -25.228 -37.209 -27.921 1.00 67.38 273 GLY A C 1
ATOM 2219 O O . GLY A 1 273 ? -25.914 -38.200 -28.160 1.00 67.38 273 GLY A O 1
ATOM 2220 N N . ALA A 1 274 ? -25.779 -36.066 -27.495 1.00 68.12 274 ALA A N 1
ATOM 2221 C CA . ALA A 1 274 ? -27.222 -35.916 -27.295 1.00 68.12 274 ALA A CA 1
ATOM 2222 C C . ALA A 1 274 ? -28.022 -36.043 -28.607 1.00 68.12 274 ALA A C 1
ATOM 2224 O O . ALA A 1 274 ? -29.073 -36.685 -28.626 1.00 68.12 274 ALA A O 1
ATOM 2225 N N . LEU A 1 275 ? -27.528 -35.475 -29.713 1.00 65.56 275 LEU A N 1
ATOM 2226 C CA . LEU A 1 275 ? -28.188 -35.543 -31.019 1.00 65.56 275 LEU A CA 1
ATOM 2227 C C . LEU A 1 275 ? -28.086 -36.938 -31.651 1.00 65.56 275 LEU A C 1
ATOM 2229 O O . LEU A 1 275 ? -29.029 -37.384 -32.298 1.00 65.56 275 LEU A O 1
ATOM 2233 N N . GLU A 1 276 ? -26.965 -37.637 -31.473 1.00 72.06 276 GLU A N 1
ATOM 2234 C CA . GLU A 1 276 ? -26.794 -39.025 -31.914 1.00 72.06 276 GLU A CA 1
ATOM 2235 C C . GLU A 1 276 ? -27.705 -39.972 -31.133 1.00 72.06 276 GLU A C 1
ATOM 2237 O O . GLU A 1 276 ? -28.384 -40.794 -31.745 1.00 72.06 276 GLU A O 1
ATOM 2242 N N . LYS A 1 277 ? -27.814 -39.791 -29.811 1.00 66.00 277 LYS A N 1
ATOM 2243 C CA . LYS A 1 277 ? -28.740 -40.552 -28.963 1.00 66.00 277 LYS A CA 1
ATOM 2244 C C . LYS A 1 277 ? -30.200 -40.293 -29.347 1.00 66.00 277 LYS A C 1
ATOM 2246 O O . LYS A 1 277 ? -30.947 -41.237 -29.565 1.00 66.00 277 LYS A O 1
ATOM 2251 N N . PHE A 1 278 ? -30.570 -39.030 -29.575 1.00 69.81 278 PHE A N 1
ATOM 2252 C CA . PHE A 1 278 ? -31.895 -38.667 -30.088 1.00 69.81 278 PHE A CA 1
ATOM 2253 C C . PHE A 1 278 ? -32.181 -39.297 -31.461 1.00 69.81 278 PHE A C 1
ATOM 2255 O O . PHE A 1 278 ? -33.274 -39.800 -31.692 1.00 69.81 278 PHE A O 1
ATOM 2262 N N . LYS A 1 279 ? -31.206 -39.323 -32.379 1.00 68.75 279 LYS A N 1
ATOM 2263 C CA . LYS A 1 279 ? -31.359 -39.980 -33.690 1.00 68.75 279 LYS A CA 1
ATOM 2264 C C . LYS A 1 279 ? -31.456 -41.505 -33.585 1.00 68.75 279 LYS A C 1
ATOM 2266 O O . LYS A 1 279 ? -32.183 -42.101 -34.374 1.00 68.75 279 LYS A O 1
ATOM 2271 N N . MET A 1 280 ? -30.752 -42.130 -32.639 1.00 60.12 280 MET A N 1
ATOM 2272 C CA . MET A 1 280 ? -30.888 -43.563 -32.353 1.00 60.12 280 MET A CA 1
ATOM 2273 C C . MET A 1 280 ? -32.263 -43.899 -31.765 1.00 60.12 280 MET A C 1
ATOM 2275 O O . MET A 1 280 ? -32.867 -44.883 -32.184 1.00 60.12 280 MET A O 1
ATOM 2279 N N . ASP A 1 281 ? -32.787 -43.057 -30.872 1.00 59.28 281 ASP A N 1
ATOM 2280 C CA . ASP A 1 281 ? -34.106 -43.236 -30.251 1.00 59.28 281 ASP A CA 1
ATOM 2281 C C . ASP A 1 281 ? -35.272 -42.969 -31.226 1.00 59.28 281 ASP A C 1
ATOM 2283 O O . ASP A 1 281 ? -36.374 -43.473 -31.031 1.00 59.28 281 ASP A O 1
ATOM 2287 N N . GLN A 1 282 ? -35.039 -42.216 -32.307 1.00 57.50 282 GLN A N 1
ATOM 2288 C CA . GLN A 1 282 ? -36.001 -41.995 -33.400 1.00 57.50 282 GLN A CA 1
ATOM 2289 C C . GLN A 1 282 ? -35.902 -43.051 -34.520 1.00 57.50 282 GLN A C 1
ATOM 2291 O O . GLN A 1 282 ? -36.574 -42.927 -35.546 1.00 57.50 282 GLN A O 1
ATOM 2296 N N . ASN A 1 283 ? -35.067 -44.085 -34.363 1.00 52.66 283 ASN A N 1
ATOM 2297 C CA . ASN A 1 283 ? -34.979 -45.176 -35.328 1.00 52.66 283 ASN A CA 1
ATOM 2298 C C . ASN A 1 283 ? -36.241 -46.063 -35.228 1.00 52.66 283 ASN A C 1
ATOM 2300 O O . ASN A 1 283 ? -36.445 -46.702 -34.193 1.00 52.66 283 ASN A O 1
ATOM 2304 N N . PRO A 1 284 ? -37.078 -46.168 -36.280 1.00 53.50 284 PRO A N 1
ATOM 2305 C CA . PRO A 1 284 ? -38.366 -46.873 -36.228 1.00 53.50 284 PRO A CA 1
ATOM 2306 C C . PRO A 1 284 ? -38.267 -48.384 -35.946 1.00 53.50 284 PRO A C 1
ATOM 2308 O O . PRO A 1 284 ? -39.287 -49.024 -35.699 1.00 53.50 284 PRO A O 1
ATOM 2311 N N . ASN A 1 285 ? -37.056 -48.954 -35.930 1.00 54.09 285 ASN A N 1
ATOM 2312 C CA . ASN A 1 285 ? -36.803 -50.351 -35.567 1.00 54.09 285 ASN A CA 1
ATOM 2313 C C . ASN A 1 285 ? -36.613 -50.592 -34.057 1.00 54.09 285 ASN A C 1
ATOM 2315 O O . ASN A 1 285 ? -36.533 -51.747 -33.650 1.00 54.09 285 ASN A O 1
ATOM 2319 N N . ASN A 1 286 ? -36.565 -49.545 -33.224 1.00 50.09 286 ASN A N 1
ATOM 2320 C CA . ASN A 1 286 ? -36.466 -49.650 -31.761 1.00 50.09 286 ASN A CA 1
ATOM 2321 C C . ASN A 1 286 ? -37.766 -49.173 -31.090 1.00 50.09 286 ASN A C 1
ATOM 2323 O O . ASN A 1 286 ? -37.788 -48.332 -30.195 1.00 50.09 286 ASN A O 1
ATOM 2327 N N . ASN A 1 287 ? -38.893 -49.698 -31.568 1.00 46.16 287 ASN A N 1
ATOM 2328 C CA . ASN A 1 287 ? -40.214 -49.369 -31.052 1.00 46.16 287 ASN A CA 1
ATOM 2329 C C . ASN A 1 287 ? -40.557 -50.288 -29.867 1.00 46.16 287 ASN A C 1
ATOM 2331 O O . ASN A 1 287 ? -41.194 -51.325 -30.039 1.00 46.16 287 ASN A O 1
ATOM 2335 N N . SER A 1 288 ? -40.120 -49.934 -28.655 1.00 46.97 288 SER A N 1
ATOM 2336 C CA . SER A 1 288 ? -40.632 -50.590 -27.438 1.00 46.97 288 SER A CA 1
ATOM 2337 C C . SER A 1 288 ? -40.787 -49.697 -26.203 1.00 46.97 288 SER A C 1
ATOM 2339 O O . SER A 1 288 ? -41.009 -50.234 -25.121 1.00 46.97 288 SER A O 1
ATOM 2341 N N . PHE A 1 289 ? -40.741 -48.359 -26.317 1.00 42.88 289 PHE A N 1
ATOM 2342 C CA . PHE A 1 289 ? -40.850 -47.512 -25.113 1.00 42.88 289 PHE A CA 1
ATOM 2343 C C . PHE A 1 289 ? -41.863 -46.357 -25.131 1.00 42.88 289 PHE A C 1
ATOM 2345 O O . PHE A 1 289 ? -42.034 -45.696 -24.113 1.00 42.88 289 PHE A O 1
ATOM 2352 N N . PHE A 1 290 ? -42.628 -46.144 -26.206 1.00 39.22 290 PHE A N 1
ATOM 2353 C CA . PHE A 1 290 ? -43.765 -45.208 -26.171 1.00 39.22 290 PHE A CA 1
ATOM 2354 C C . PHE A 1 290 ? -45.110 -45.942 -26.100 1.00 39.22 290 PHE A C 1
ATOM 2356 O O . PHE A 1 290 ? -45.943 -45.864 -26.997 1.00 39.22 290 PHE A O 1
ATOM 2363 N N . GLN A 1 291 ? -45.334 -46.622 -24.976 1.00 42.03 291 GLN A N 1
ATOM 2364 C CA . GLN A 1 291 ? -46.674 -46.875 -24.438 1.00 42.03 291 GLN A CA 1
ATOM 2365 C C . GLN A 1 291 ? -46.718 -46.488 -22.956 1.00 42.03 291 GLN A C 1
ATOM 2367 O O . GLN A 1 291 ? -46.914 -47.334 -22.100 1.00 42.03 291 GLN A O 1
ATOM 2372 N N . SER A 1 292 ? -46.515 -45.203 -22.658 1.00 45.38 292 SER A N 1
ATOM 2373 C CA . SER A 1 292 ? -47.147 -44.508 -21.520 1.00 45.38 292 SER A CA 1
ATOM 2374 C C . SER A 1 292 ? -46.612 -43.077 -21.448 1.00 45.38 292 SER A C 1
ATOM 2376 O O . SER A 1 292 ? -45.703 -42.771 -20.680 1.00 45.38 292 SER A O 1
ATOM 2378 N N . VAL A 1 293 ? -47.152 -42.176 -22.267 1.00 41.41 293 VAL A N 1
ATOM 2379 C CA . VAL A 1 293 ? -47.143 -40.755 -21.901 1.00 41.41 293 VAL A CA 1
ATOM 2380 C C . VAL A 1 293 ? -48.578 -40.411 -21.563 1.00 41.41 293 VAL A C 1
ATOM 2382 O O . VAL A 1 293 ? -49.425 -40.295 -22.451 1.00 41.41 293 VAL A O 1
ATOM 2385 N N . ASP A 1 294 ? -48.840 -40.326 -20.263 1.00 50.22 294 ASP A N 1
ATOM 2386 C CA . ASP A 1 294 ? -50.114 -39.890 -19.716 1.00 50.22 294 ASP A CA 1
ATOM 2387 C C . ASP A 1 294 ? -50.481 -38.511 -20.265 1.00 50.22 294 ASP A C 1
ATOM 2389 O O . ASP A 1 294 ? -49.712 -37.544 -20.193 1.00 50.22 294 ASP A O 1
ATOM 2393 N N . LYS A 1 295 ? -51.702 -38.423 -20.802 1.00 49.62 295 LYS A N 1
ATOM 2394 C CA . LYS A 1 295 ? -52.308 -37.199 -21.347 1.00 49.62 295 LYS A CA 1
ATOM 2395 C C . LYS A 1 295 ? -52.303 -36.025 -20.354 1.00 49.62 295 LYS A C 1
ATOM 2397 O O . LYS A 1 295 ? -52.311 -34.880 -20.795 1.00 49.62 295 LYS A O 1
ATOM 2402 N N . GLU A 1 296 ? -52.197 -36.276 -19.049 1.00 47.50 296 GLU A N 1
ATOM 2403 C CA . GLU A 1 296 ? -52.186 -35.239 -18.004 1.00 47.50 296 GLU A CA 1
ATOM 2404 C C . GLU A 1 296 ? -50.941 -34.328 -18.034 1.00 47.50 296 GLU A C 1
ATOM 2406 O O . GLU A 1 296 ? -51.015 -33.150 -17.668 1.00 47.50 296 GLU A O 1
ATOM 2411 N N . SER A 1 297 ? -49.797 -34.812 -18.537 1.00 49.94 297 SER A N 1
ATOM 2412 C CA . SER A 1 297 ? -48.568 -33.997 -18.619 1.00 49.94 297 SER A CA 1
ATOM 2413 C C . SER A 1 297 ? -48.574 -33.005 -19.792 1.00 49.94 297 SER A C 1
ATOM 2415 O O . SER A 1 297 ? -47.893 -31.982 -19.755 1.00 49.94 297 SER A O 1
ATOM 2417 N N . LEU A 1 298 ? -49.360 -33.267 -20.842 1.00 46.78 298 LEU A N 1
ATOM 2418 C CA . LEU A 1 298 ? -49.455 -32.386 -22.015 1.00 46.78 298 LEU A CA 1
ATOM 2419 C C . LEU A 1 298 ? -50.430 -31.220 -21.803 1.00 46.78 298 LEU A C 1
ATOM 2421 O O . LEU A 1 298 ? -50.212 -30.133 -22.348 1.00 46.78 298 LEU A O 1
ATOM 2425 N N . ASP A 1 299 ? -51.462 -31.413 -20.984 1.00 51.12 299 ASP A N 1
ATOM 2426 C CA . ASP A 1 299 ? -52.442 -30.366 -20.683 1.00 51.12 299 ASP A CA 1
ATOM 2427 C C . ASP A 1 299 ? -51.915 -29.365 -19.636 1.00 51.12 299 ASP A C 1
ATOM 2429 O O . ASP A 1 299 ? -52.156 -28.158 -19.751 1.00 51.12 299 ASP A O 1
ATOM 2433 N N . SER A 1 300 ? -51.077 -29.814 -18.694 1.00 50.94 300 SER A N 1
ATOM 2434 C CA . SER A 1 300 ? -50.399 -28.940 -17.719 1.00 50.94 300 SER A CA 1
ATOM 2435 C C . SER A 1 300 ? -49.372 -27.991 -18.364 1.00 50.94 300 SER A C 1
ATOM 2437 O O . SER A 1 300 ? -49.274 -26.822 -17.978 1.00 50.94 300 SER A O 1
ATOM 2439 N N . LEU A 1 301 ? -48.679 -28.436 -19.418 1.00 48.31 301 LEU A N 1
ATOM 2440 C CA . LEU A 1 301 ? -47.735 -27.621 -20.197 1.00 48.31 301 LEU A CA 1
ATOM 2441 C C . LEU A 1 301 ? -48.420 -26.555 -21.073 1.00 48.31 301 LEU A C 1
ATOM 2443 O O . LEU A 1 301 ? -47.860 -25.477 -21.293 1.00 48.31 301 LEU A O 1
ATOM 2447 N N . LYS A 1 302 ? -49.648 -26.803 -21.545 1.00 52.81 302 LYS A N 1
ATOM 2448 C CA . LYS A 1 302 ? -50.427 -25.803 -22.298 1.00 52.81 302 LYS A CA 1
ATOM 2449 C C . LYS A 1 302 ? -51.007 -24.714 -21.391 1.00 52.81 302 LYS A C 1
ATOM 2451 O O . LYS A 1 302 ? -51.029 -23.553 -21.797 1.00 52.81 302 LYS A O 1
ATOM 2456 N N . ALA A 1 303 ? -51.383 -25.052 -20.155 1.00 52.09 303 ALA A N 1
ATOM 2457 C CA . ALA A 1 303 ? -51.927 -24.098 -19.185 1.00 52.09 303 ALA A CA 1
ATOM 2458 C C . ALA A 1 303 ? -50.885 -23.107 -18.617 1.00 52.09 303 ALA A C 1
ATOM 2460 O O . ALA A 1 303 ? -51.240 -22.000 -18.211 1.00 52.09 303 ALA A O 1
ATOM 2461 N N . GLN A 1 304 ? -49.592 -23.461 -18.598 1.00 49.66 304 GLN A N 1
ATOM 2462 C CA . GLN A 1 304 ? -48.530 -22.541 -18.157 1.00 49.66 304 GLN A CA 1
ATOM 2463 C C . GLN A 1 304 ? -48.148 -21.505 -19.226 1.00 49.66 304 GLN A C 1
ATOM 2465 O O . GLN A 1 304 ? -47.782 -20.378 -18.888 1.00 49.66 304 GLN A O 1
ATOM 2470 N N . LYS A 1 305 ? -48.301 -21.832 -20.515 1.00 47.22 305 LYS A N 1
ATOM 2471 C CA . LYS A 1 305 ? -47.953 -20.934 -21.631 1.00 47.22 305 LYS A CA 1
ATOM 2472 C C . LYS A 1 305 ? -48.927 -19.761 -21.809 1.00 47.22 305 LYS A C 1
ATOM 2474 O O . LYS A 1 305 ? -48.545 -18.723 -22.341 1.00 47.22 305 LYS A O 1
ATOM 2479 N N . THR A 1 306 ? -50.163 -19.889 -21.329 1.00 46.91 306 THR A N 1
ATOM 2480 C CA . THR A 1 306 ? -51.167 -18.810 -21.354 1.00 46.91 306 THR A CA 1
ATOM 2481 C C . THR A 1 306 ? -51.026 -17.815 -20.199 1.00 46.91 306 THR A C 1
ATOM 2483 O O . THR A 1 306 ? -51.600 -16.735 -20.275 1.00 46.91 306 THR A O 1
ATOM 2486 N N . LYS A 1 307 ? -50.246 -18.121 -19.148 1.00 48.22 307 LYS A N 1
ATOM 2487 C CA . LYS A 1 307 ? -50.022 -17.206 -18.010 1.00 48.22 307 LYS A CA 1
ATOM 2488 C C . LYS A 1 307 ? -48.829 -16.257 -18.179 1.00 48.22 307 LYS A C 1
ATOM 2490 O O . LYS A 1 307 ? -48.780 -15.251 -17.482 1.00 48.22 307 LYS A O 1
ATOM 2495 N N . SER A 1 308 ? -47.886 -16.529 -19.086 1.00 43.03 308 SER A N 1
ATOM 2496 C CA . SER A 1 308 ? -46.676 -15.697 -19.243 1.00 43.03 308 SER A CA 1
ATOM 2497 C C . SER A 1 308 ? -46.795 -14.582 -20.292 1.00 43.03 308 SER A C 1
ATOM 2499 O O . SER A 1 308 ? -45.835 -13.850 -20.503 1.00 43.03 308 SER A O 1
ATOM 2501 N N . THR A 1 309 ? -47.936 -14.452 -20.976 1.00 41.84 309 THR A N 1
ATOM 2502 C CA . THR A 1 309 ? -48.144 -13.480 -22.069 1.00 41.84 309 THR A CA 1
ATOM 2503 C C . THR A 1 309 ? -48.985 -12.260 -21.676 1.00 41.84 309 THR A C 1
ATOM 2505 O O . THR A 1 309 ? -49.241 -11.411 -22.524 1.00 41.84 309 THR A O 1
ATOM 2508 N N . SER A 1 310 ? -49.368 -12.106 -20.400 1.00 43.22 310 SER A N 1
ATOM 2509 C CA . SER A 1 310 ? -50.240 -11.009 -19.940 1.00 43.22 310 SER A CA 1
ATOM 2510 C C . SER A 1 310 ? -49.598 -9.985 -18.990 1.00 43.22 310 SER A C 1
ATOM 2512 O O . SER A 1 310 ? -50.325 -9.192 -18.400 1.00 43.22 310 SER A O 1
ATOM 2514 N N . SER A 1 311 ? -48.270 -9.941 -18.821 1.00 44.12 311 SER A N 1
ATOM 2515 C CA . SER A 1 311 ? -47.625 -8.947 -17.939 1.00 44.12 311 SER A CA 1
ATOM 2516 C C . SER A 1 311 ? -46.396 -8.279 -18.564 1.00 44.12 311 SER A C 1
ATOM 2518 O O . SER A 1 311 ? -45.279 -8.413 -18.071 1.00 44.12 311 SER A O 1
ATOM 2520 N N . SER A 1 312 ? -46.595 -7.534 -19.651 1.00 38.66 312 SER A N 1
ATOM 2521 C CA . SER A 1 312 ? -45.638 -6.508 -20.085 1.00 38.66 312 SER A CA 1
ATOM 2522 C C . SER A 1 312 ? -46.337 -5.427 -20.919 1.00 38.66 312 SER A C 1
ATOM 2524 O O . SER A 1 312 ? -46.218 -5.392 -22.142 1.00 38.66 312 SER A O 1
ATOM 2526 N N . SER A 1 313 ? -47.093 -4.541 -20.267 1.00 35.84 313 SER A N 1
ATOM 2527 C CA . SER A 1 313 ? -47.508 -3.265 -20.860 1.00 35.84 313 SER A CA 1
ATOM 2528 C C . SER A 1 313 ? -46.545 -2.168 -20.407 1.00 35.84 313 SER A C 1
ATOM 2530 O O . SER A 1 313 ? -46.556 -1.747 -19.251 1.00 35.84 313 SER A O 1
ATOM 2532 N N . ILE A 1 314 ? -45.692 -1.745 -21.337 1.00 34.69 314 ILE A N 1
ATOM 2533 C CA . ILE A 1 314 ? -44.768 -0.615 -21.232 1.00 34.69 314 ILE A CA 1
ATOM 2534 C C . ILE A 1 314 ? -45.580 0.684 -21.341 1.00 34.69 314 ILE A C 1
ATOM 2536 O O . ILE A 1 314 ? -46.312 0.875 -22.309 1.00 34.69 314 ILE A O 1
ATOM 2540 N N . SER A 1 315 ? -45.444 1.574 -20.356 1.00 33.75 315 SER A N 1
ATOM 2541 C CA . SER A 1 315 ? -45.988 2.937 -20.380 1.00 33.75 315 SER A CA 1
ATOM 2542 C C . SER A 1 315 ? -44.915 3.905 -20.884 1.00 33.75 315 SER A C 1
ATOM 2544 O O . SER A 1 315 ? -43.909 4.132 -20.213 1.00 33.75 315 SER A O 1
ATOM 2546 N N . SER A 1 316 ? -45.154 4.485 -22.058 1.00 35.44 316 SER A N 1
ATOM 2547 C CA . SER A 1 316 ? -44.390 5.575 -22.665 1.00 35.44 316 SER A CA 1
ATOM 2548 C C . SER A 1 316 ? -45.053 6.938 -22.403 1.00 35.44 316 SER A C 1
ATOM 2550 O O . SER A 1 316 ? -46.190 7.145 -22.828 1.00 35.44 316 SER A O 1
ATOM 2552 N N . GLY A 1 317 ? -44.329 7.893 -21.819 1.00 31.23 317 GLY A N 1
ATOM 2553 C CA . GLY A 1 317 ? -44.600 9.340 -21.910 1.00 31.23 317 GLY A CA 1
ATOM 2554 C C . GLY A 1 317 ? -43.249 10.049 -22.059 1.00 31.23 317 GLY A C 1
ATOM 2555 O O . GLY A 1 317 ? -42.369 9.804 -21.245 1.00 31.23 317 GLY A O 1
ATOM 2556 N N . LYS A 1 318 ? -42.882 10.589 -23.229 1.00 43.59 318 LYS A N 1
ATOM 2557 C CA . LYS A 1 318 ? -43.267 11.850 -23.904 1.00 43.59 318 LYS A CA 1
ATOM 2558 C C . LYS A 1 318 ? -42.750 13.124 -23.208 1.00 43.59 318 LYS A C 1
ATOM 2560 O O . LYS A 1 318 ? -43.371 13.570 -22.255 1.00 43.59 318 LYS A O 1
ATOM 2565 N N . TYR A 1 319 ? -41.703 13.660 -23.855 1.00 43.00 319 TYR A N 1
ATOM 2566 C CA . TYR A 1 319 ? -41.132 15.019 -23.903 1.00 43.00 319 TYR A CA 1
ATOM 2567 C C . TYR A 1 319 ? -40.668 15.665 -22.601 1.00 43.00 319 TYR A C 1
AT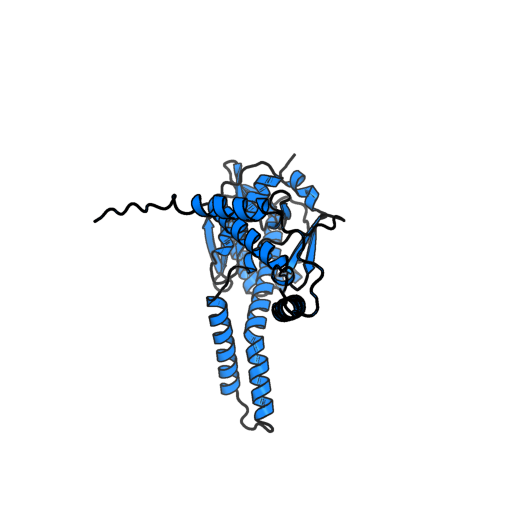OM 2569 O O . TYR A 1 319 ? -41.518 16.046 -21.774 1.00 43.00 319 TYR A O 1
#